Protein AF-0000000074525673 (afdb_homodimer)

Structure (mmCIF, N/CA/C/O backbone):
data_AF-0000000074525673-model_v1
#
loop_
_entity.id
_entity.type
_entity.pdbx_description
1 polymer 'Predicted protein'
#
loop_
_atom_site.group_PDB
_atom_site.id
_atom_site.type_symbol
_atom_site.label_atom_id
_atom_site.label_alt_id
_atom_site.label_comp_id
_atom_site.label_asym_id
_atom_site.label_entity_id
_atom_site.label_seq_id
_atom_site.pdbx_PDB_ins_code
_atom_site.Cartn_x
_atom_site.Cartn_y
_atom_site.Cartn_z
_atom_site.occupancy
_atom_site.B_iso_or_equiv
_atom_site.auth_seq_id
_atom_site.auth_comp_id
_atom_site.auth_asym_id
_atom_site.auth_atom_id
_atom_site.pdbx_PDB_model_num
ATOM 1 N N . MET A 1 1 ? -13.07 -7.004 0.749 1 97.06 1 MET A N 1
ATOM 2 C CA . MET A 1 1 ? -12.023 -6.117 1.25 1 97.06 1 MET A CA 1
ATOM 3 C C . MET A 1 1 ? -11.266 -5.465 0.099 1 97.06 1 MET A C 1
ATOM 5 O O . MET A 1 1 ? -11 -6.109 -0.917 1 97.06 1 MET A O 1
ATOM 9 N N . LYS A 1 2 ? -10.961 -4.137 0.28 1 98.69 2 LYS A N 1
ATOM 10 C CA . LYS A 1 2 ? -10.297 -3.395 -0.788 1 98.69 2 LYS A CA 1
ATOM 11 C C . LYS A 1 2 ? -9.117 -2.592 -0.246 1 98.69 2 LYS A C 1
ATOM 13 O O . LYS A 1 2 ? -9.188 -2.045 0.857 1 98.69 2 LYS A O 1
ATOM 18 N N . LEU A 1 3 ? -8.109 -2.572 -1.056 1 98.88 3 LEU A N 1
ATOM 19 C CA . LEU A 1 3 ? -6.965 -1.711 -0.786 1 98.88 3 LEU A CA 1
ATOM 20 C C . LEU A 1 3 ? -7.02 -0.452 -1.646 1 98.88 3 LEU A C 1
ATOM 22 O O . LEU A 1 3 ? -7.137 -0.537 -2.871 1 98.88 3 LEU A O 1
ATOM 26 N N . LEU A 1 4 ? -6.988 0.67 -1.033 1 98.88 4 LEU A N 1
ATOM 27 C CA . LEU A 1 4 ? -6.953 1.967 -1.701 1 98.88 4 LEU A CA 1
ATOM 28 C C . LEU A 1 4 ? -5.578 2.609 -1.571 1 98.88 4 LEU A C 1
ATOM 30 O O . LEU A 1 4 ? -5.055 2.75 -0.463 1 98.88 4 LEU A O 1
ATOM 34 N N . GLN A 1 5 ? -5 2.943 -2.691 1 98.75 5 GLN A N 1
ATOM 35 C CA . GLN A 1 5 ? -3.752 3.699 -2.736 1 98.75 5 GLN A CA 1
ATOM 36 C C . GLN A 1 5 ? -3.998 5.141 -3.178 1 98.75 5 GLN A C 1
ATOM 38 O O . GLN A 1 5 ? -4.727 5.383 -4.141 1 98.75 5 GLN A O 1
ATOM 43 N N . VAL A 1 6 ? -3.398 6.051 -2.471 1 98.62 6 VAL A N 1
ATOM 44 C CA . VAL A 1 6 ? -3.516 7.461 -2.836 1 98.62 6 VAL A CA 1
ATOM 45 C C . VAL A 1 6 ? -2.139 8.117 -2.807 1 98.62 6 VAL A C 1
ATOM 47 O O . VAL A 1 6 ? -1.413 8.016 -1.815 1 98.62 6 VAL A O 1
ATOM 50 N N . HIS A 1 7 ? -1.78 8.711 -3.932 1 98.19 7 HIS A N 1
ATOM 51 C CA . HIS A 1 7 ? -0.533 9.461 -4.055 1 98.19 7 HIS A CA 1
ATOM 52 C C . HIS A 1 7 ? -0.782 10.867 -4.594 1 98.19 7 HIS A C 1
ATOM 54 O O . HIS A 1 7 ? -1.614 11.055 -5.484 1 98.19 7 HIS A O 1
ATOM 60 N N . PHE A 1 8 ? 0.012 11.812 -4.18 1 98.25 8 PHE A N 1
ATOM 61 C CA . PHE A 1 8 ? -0.083 13.18 -4.68 1 98.25 8 PHE A CA 1
ATOM 62 C C . PHE A 1 8 ? 1.21 13.945 -4.422 1 98.25 8 PHE A C 1
ATOM 64 O O . PHE A 1 8 ? 2 13.562 -3.559 1 98.25 8 PHE A O 1
ATOM 71 N N . LYS A 1 9 ? 1.322 14.93 -5.215 1 97.06 9 LYS A N 1
ATOM 72 C CA . LYS A 1 9 ? 2.463 15.812 -4.973 1 97.06 9 LYS A CA 1
ATOM 73 C C . LYS A 1 9 ? 2.338 16.516 -3.625 1 97.06 9 LYS A C 1
ATOM 75 O O . LYS A 1 9 ? 1.246 16.938 -3.242 1 97.06 9 LYS A O 1
ATOM 80 N N . PHE A 1 10 ? 3.385 16.562 -2.932 1 95.75 10 PHE A N 1
ATOM 81 C CA . PHE A 1 10 ? 3.475 17.172 -1.609 1 95.75 10 PHE A CA 1
ATOM 82 C C . PHE A 1 10 ? 4.867 17.734 -1.368 1 95.75 10 PHE A C 1
ATOM 84 O O . PHE A 1 10 ? 5.867 17.031 -1.543 1 95.75 10 PHE A O 1
ATOM 91 N N . ASN A 1 11 ? 4.883 18.984 -0.957 1 93.44 11 ASN A N 1
ATOM 92 C CA . ASN A 1 11 ? 6.168 19.656 -0.836 1 93.44 11 ASN A CA 1
ATOM 93 C C . ASN A 1 11 ? 6.66 19.672 0.608 1 93.44 11 ASN A C 1
ATOM 95 O O . ASN A 1 11 ? 7.73 20.203 0.9 1 93.44 11 ASN A O 1
ATOM 99 N N . GLY A 1 12 ? 5.945 19.031 1.525 1 93.31 12 GLY A N 1
ATOM 100 C CA . GLY A 1 12 ? 6.32 19 2.93 1 93.31 12 GLY A CA 1
ATOM 101 C C . GLY A 1 12 ? 5.363 19.766 3.824 1 93.31 12 GLY A C 1
ATOM 102 O O . GLY A 1 12 ? 4.367 20.312 3.35 1 93.31 12 GLY A O 1
ATOM 103 N N . PRO A 1 13 ? 5.602 19.875 5.086 1 96.19 13 PRO A N 1
ATOM 104 C CA . PRO A 1 13 ? 6.762 19.25 5.719 1 96.19 13 PRO A CA 1
ATOM 105 C C . PRO A 1 13 ? 6.648 17.719 5.773 1 96.19 13 PRO A C 1
ATOM 107 O O . PRO A 1 13 ? 5.57 17.172 5.543 1 96.19 13 PRO A O 1
ATOM 110 N N . PHE A 1 14 ? 7.727 16.984 6.023 1 97.5 14 PHE A N 1
ATOM 111 C CA . PHE A 1 14 ? 7.793 15.531 6.152 1 97.5 14 PHE A CA 1
ATOM 112 C C . PHE A 1 14 ? 8.219 15.133 7.559 1 97.5 14 PHE A C 1
ATOM 114 O O . PHE A 1 14 ? 8.594 15.992 8.367 1 97.5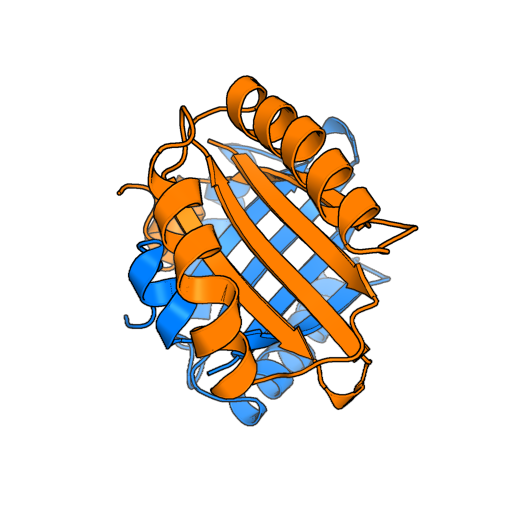 14 PHE A O 1
ATOM 121 N N . GLY A 1 15 ? 8.109 13.891 7.848 1 96.31 15 GLY A N 1
ATOM 122 C CA . GLY A 1 15 ? 8.594 13.383 9.125 1 96.31 15 GLY A CA 1
ATOM 123 C C . GLY A 1 15 ? 7.773 13.875 10.305 1 96.31 15 GLY A C 1
ATOM 124 O O . GLY A 1 15 ? 6.543 13.852 10.266 1 96.31 15 GLY A O 1
ATOM 125 N N . GLU A 1 16 ? 8.453 14.273 11.391 1 96.94 16 GLU A N 1
ATOM 126 C CA . GLU A 1 16 ? 7.812 14.648 12.656 1 96.94 16 GLU A CA 1
ATOM 127 C C . GLU A 1 16 ? 6.91 15.867 12.469 1 96.94 16 GLU A C 1
ATOM 129 O O . GLU A 1 16 ? 5.832 15.945 13.062 1 96.94 16 GLU A O 1
ATOM 134 N N . GLU A 1 17 ? 7.387 16.828 11.742 1 97.31 17 GLU A N 1
ATOM 135 C CA . GLU A 1 17 ? 6.57 18.016 11.508 1 97.31 17 GLU A CA 1
ATOM 136 C C . GLU A 1 17 ? 5.262 17.656 10.812 1 97.31 17 GLU A C 1
ATOM 138 O O . GLU A 1 17 ? 4.207 18.203 11.148 1 97.31 17 GLU A O 1
ATOM 143 N N . MET A 1 18 ? 5.352 16.781 9.852 1 96.69 18 MET A N 1
ATOM 144 C CA . MET A 1 18 ? 4.148 16.281 9.195 1 96.69 18 MET A CA 1
ATOM 145 C C . MET A 1 18 ? 3.217 15.617 10.195 1 96.69 18 MET A C 1
ATOM 147 O O . MET A 1 18 ? 2.01 15.867 10.195 1 96.69 18 MET A O 1
ATOM 151 N N . SER A 1 19 ? 3.787 14.734 11 1 97.94 19 SER A N 1
ATOM 152 C CA . SER A 1 19 ? 3.008 14 11.992 1 97.94 19 SER A CA 1
ATOM 153 C C . SER A 1 19 ? 2.242 14.945 12.914 1 97.94 19 SER A C 1
ATOM 155 O O . SER A 1 19 ? 1.068 14.719 13.203 1 97.94 19 SER A O 1
ATOM 157 N N . GLU A 1 20 ? 2.898 15.953 13.359 1 97.62 20 GLU A N 1
ATOM 158 C CA . GLU A 1 20 ? 2.268 16.906 14.273 1 97.62 20 GLU A CA 1
ATOM 159 C C . GLU A 1 20 ? 1.143 17.672 13.578 1 97.62 20 GLU A C 1
ATOM 161 O O . GLU A 1 20 ? 0.088 17.906 14.172 1 97.62 20 GLU A O 1
ATOM 166 N N . GLN A 1 21 ? 1.355 18 12.367 1 95.94 21 GLN A N 1
ATOM 167 C CA . GLN A 1 21 ? 0.415 18.828 11.617 1 95.94 21 GLN A CA 1
ATOM 168 C C . GLN A 1 21 ? -0.832 18.031 11.242 1 95.94 21 GLN A C 1
ATOM 170 O O . GLN A 1 21 ? -1.926 18.594 11.148 1 95.94 21 GLN A O 1
ATOM 175 N N . LEU A 1 22 ? -0.65 16.703 11.016 1 96.81 22 LEU A N 1
ATOM 176 C CA . LEU A 1 22 ? -1.746 15.953 10.422 1 96.81 22 LEU A CA 1
ATOM 177 C C . LEU A 1 22 ? -2.342 14.977 11.43 1 96.81 22 LEU A C 1
ATOM 179 O O . LEU A 1 22 ? -3.117 14.086 11.062 1 96.81 22 LEU A O 1
ATOM 183 N N . LYS A 1 23 ? -1.996 15.117 12.68 1 97.94 23 LYS A N 1
ATOM 184 C CA . LYS A 1 23 ? -2.486 14.234 13.727 1 97.94 23 LYS A CA 1
ATOM 185 C C . LYS A 1 23 ? -4.012 14.25 13.797 1 97.94 23 LYS A C 1
ATOM 187 O O . LYS A 1 23 ? -4.645 13.195 13.898 1 97.94 23 LYS A O 1
ATOM 192 N N . GLY A 1 24 ? -4.586 15.43 13.781 1 97.56 24 GLY A N 1
ATOM 193 C CA . GLY A 1 24 ? -6.035 15.539 13.82 1 97.56 24 GLY A CA 1
ATOM 194 C C . GLY A 1 24 ? -6.715 14.852 12.648 1 97.56 24 GLY A C 1
ATOM 195 O O . GLY A 1 24 ? -7.742 14.188 12.828 1 97.56 24 GLY A O 1
ATOM 196 N N . LEU A 1 25 ? -6.172 15.023 11.453 1 96.94 25 LEU A N 1
ATOM 197 C CA . LEU A 1 25 ? -6.688 14.336 10.273 1 96.94 25 LEU A CA 1
ATOM 198 C C . LEU A 1 25 ? -6.621 12.828 10.453 1 96.94 25 LEU A C 1
ATOM 200 O O . LEU A 1 25 ? -7.586 12.117 10.156 1 96.94 25 LEU A O 1
ATOM 204 N N . ALA A 1 26 ? -5.477 12.305 10.922 1 98.19 26 ALA A N 1
ATOM 205 C CA . ALA A 1 26 ? -5.309 10.875 11.172 1 98.19 26 ALA A CA 1
ATOM 206 C C . ALA A 1 26 ? -6.387 10.352 12.109 1 98.19 26 ALA A C 1
ATOM 208 O O . ALA A 1 26 ? -6.988 9.305 11.852 1 98.19 26 ALA A O 1
ATOM 209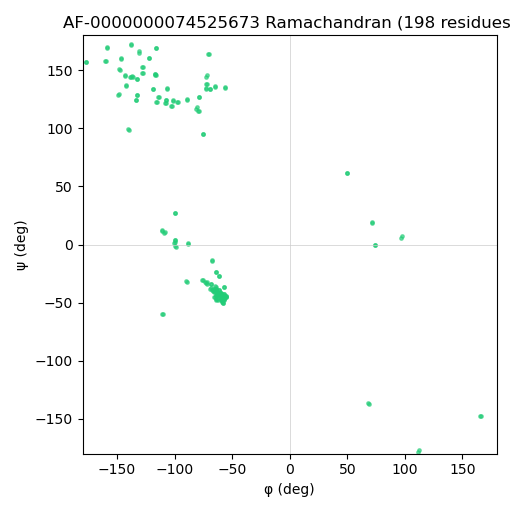 N N . GLU A 1 27 ? -6.668 11.031 13.148 1 98.44 27 GLU A N 1
ATOM 210 C CA . GLU A 1 27 ? -7.684 10.617 14.117 1 98.44 27 GLU A CA 1
ATOM 211 C C . GLU A 1 27 ? -9.07 10.586 13.477 1 98.44 27 GLU A C 1
ATOM 213 O O . GLU A 1 27 ? -9.867 9.688 13.758 1 98.44 27 GLU A O 1
ATOM 218 N N . SER A 1 28 ? -9.312 11.57 12.609 1 97.44 28 SER A N 1
ATOM 219 C CA . SER A 1 28 ? -10.625 11.641 11.977 1 97.44 28 SER A CA 1
ATOM 220 C C . SER A 1 28 ? -10.836 10.484 11.008 1 97.44 28 SER A C 1
ATOM 222 O O . SER A 1 28 ? -11.961 10.008 10.828 1 97.44 28 SER A O 1
ATOM 224 N N . ILE A 1 29 ? -9.812 10.008 10.328 1 98.19 29 ILE A N 1
ATOM 225 C CA . ILE A 1 29 ? -9.891 8.93 9.344 1 98.19 29 ILE A CA 1
ATOM 226 C C . ILE A 1 29 ? -10.383 7.648 10.023 1 98.19 29 ILE A C 1
ATOM 228 O O . ILE A 1 29 ? -11.094 6.848 9.406 1 98.19 29 ILE A O 1
ATOM 232 N N . ASN A 1 30 ? -10.148 7.465 11.312 1 98.12 30 ASN A N 1
ATOM 233 C CA . ASN A 1 30 ? -10.539 6.266 12.047 1 98.12 30 ASN A CA 1
ATOM 234 C C . ASN A 1 30 ? -12.055 6.148 12.156 1 98.12 30 ASN A C 1
ATOM 236 O O . ASN A 1 30 ? -12.578 5.086 12.508 1 98.12 30 ASN A O 1
ATOM 240 N N . ARG A 1 31 ? -12.766 7.234 11.852 1 97.88 31 ARG A N 1
ATOM 241 C CA . ARG A 1 31 ? -14.211 7.258 12.016 1 97.88 31 ARG A CA 1
ATOM 242 C C . ARG A 1 31 ? -14.914 7.012 10.68 1 97.88 31 ARG A C 1
ATOM 244 O O . ARG A 1 31 ? -16.141 6.914 10.633 1 97.88 31 ARG A O 1
ATOM 251 N N . GLU A 1 32 ? -14.141 6.855 9.664 1 98.31 32 GLU A N 1
ATOM 252 C CA . GLU A 1 32 ? -14.727 6.668 8.344 1 98.31 32 GLU A CA 1
ATOM 253 C C . GLU A 1 32 ? -15.359 5.281 8.211 1 98.31 32 GLU A C 1
ATOM 255 O O . GLU A 1 32 ? -14.789 4.293 8.68 1 98.31 32 GLU A O 1
ATOM 260 N N . PRO A 1 33 ? -16.516 5.18 7.609 1 98.31 33 PRO A N 1
ATOM 261 C CA . PRO A 1 33 ? -17.203 3.891 7.445 1 98.31 33 PRO A CA 1
ATOM 262 C C . PRO A 1 33 ? -16.328 2.861 6.723 1 98.31 33 PRO A C 1
ATOM 264 O O . PRO A 1 33 ? -15.727 3.174 5.695 1 98.31 33 PRO A O 1
ATOM 267 N N . GLY A 1 34 ? -16.312 1.619 7.266 1 98.19 34 GLY A N 1
ATOM 268 C CA . GLY A 1 34 ? -15.641 0.51 6.598 1 98.19 34 GLY A CA 1
ATOM 269 C C . GLY A 1 34 ? -14.133 0.587 6.68 1 98.19 34 GLY A C 1
ATOM 270 O O . GLY A 1 34 ? -13.43 -0.278 6.148 1 98.19 34 GLY A O 1
ATOM 271 N N . PHE A 1 35 ? -13.594 1.62 7.316 1 98.62 35 PHE A N 1
ATOM 272 C CA . PHE A 1 35 ? -12.156 1.819 7.445 1 98.62 35 PHE A CA 1
ATOM 273 C C . PHE A 1 35 ? -11.539 0.769 8.367 1 98.62 35 PHE A C 1
ATOM 275 O O . PHE A 1 35 ? -12.07 0.501 9.445 1 98.62 35 PHE A O 1
ATOM 282 N N . LEU A 1 36 ? -10.398 0.159 7.938 1 98.5 36 LEU A N 1
ATOM 283 C CA . LEU A 1 36 ? -9.688 -0.812 8.766 1 98.5 36 LEU A CA 1
ATOM 284 C C . LEU A 1 36 ? -8.359 -0.248 9.242 1 98.5 36 LEU A C 1
ATOM 286 O O . LEU A 1 36 ? -8.141 -0.084 10.445 1 98.5 36 LEU A O 1
ATOM 290 N N . TRP A 1 37 ? -7.469 0.12 8.297 1 98.75 37 TRP A N 1
ATOM 291 C CA . TRP A 1 37 ? -6.223 0.755 8.703 1 98.75 37 TRP A CA 1
ATOM 292 C C . TRP A 1 37 ? -5.613 1.549 7.555 1 98.75 37 TRP A C 1
ATOM 294 O O . TRP A 1 37 ? -6.113 1.509 6.43 1 98.75 37 TRP A O 1
ATOM 304 N N . LYS A 1 38 ? -4.602 2.35 7.844 1 98.81 38 LYS A N 1
ATOM 305 C CA . LYS A 1 38 ? -3.869 3.148 6.867 1 98.81 38 LYS A CA 1
ATOM 306 C C . LYS A 1 38 ? -2.379 3.186 7.199 1 98.81 38 LYS A C 1
ATOM 308 O O . LYS A 1 38 ? -1.999 3.326 8.359 1 98.81 38 LYS A O 1
ATOM 313 N N . VAL A 1 39 ? -1.556 3.047 6.238 1 98.81 39 VAL A N 1
ATOM 314 C CA . VAL A 1 39 ? -0.135 3.371 6.316 1 98.81 39 VAL A CA 1
ATOM 315 C C . VAL A 1 39 ? 0.132 4.699 5.617 1 98.81 39 VAL A C 1
ATOM 317 O O . VAL A 1 39 ? -0.137 4.844 4.422 1 98.81 39 VAL A O 1
ATOM 320 N N . TRP A 1 40 ? 0.626 5.66 6.375 1 98.81 40 TRP A N 1
ATOM 321 C CA . TRP A 1 40 ? 1.006 6.957 5.82 1 98.81 40 TRP A CA 1
ATOM 322 C C . TRP A 1 40 ? 2.363 6.875 5.133 1 98.81 40 TRP A C 1
ATOM 324 O O . TRP A 1 40 ? 3.342 6.414 5.723 1 98.81 40 TRP A O 1
ATOM 334 N N . THR A 1 41 ? 2.406 7.309 3.896 1 98.75 41 THR A N 1
ATOM 335 C CA . THR A 1 41 ? 3.633 7.211 3.113 1 98.75 41 THR A CA 1
ATOM 336 C C . THR A 1 41 ? 4.145 8.602 2.734 1 98.75 41 THR A C 1
ATOM 338 O O . THR A 1 41 ? 3.354 9.508 2.479 1 98.75 41 THR A O 1
ATOM 341 N N . GLU A 1 42 ? 5.426 8.75 2.66 1 98.38 42 GLU A N 1
ATOM 342 C CA . GLU A 1 42 ? 6.047 10 2.227 1 98.38 42 GLU A CA 1
ATOM 343 C C . GLU A 1 42 ? 7.355 9.742 1.49 1 98.38 42 GLU A C 1
ATOM 345 O O . GLU A 1 42 ? 7.992 8.711 1.692 1 98.38 42 GLU A O 1
ATOM 350 N N . SER A 1 43 ? 7.691 10.625 0.566 1 97.81 43 SER A N 1
ATOM 351 C CA . SER A 1 43 ? 8.961 10.656 -0.153 1 97.81 43 SER A CA 1
ATOM 352 C C . SER A 1 43 ? 9.469 12.086 -0.324 1 97.81 43 SER A C 1
ATOM 354 O O . SER A 1 43 ? 8.992 12.812 -1.195 1 97.81 43 SER A O 1
ATOM 356 N N . LYS A 1 44 ? 10.391 12.469 0.55 1 96.19 44 LYS A N 1
ATOM 357 C CA . LYS A 1 44 ? 10.992 13.797 0.413 1 96.19 44 LYS A CA 1
ATOM 358 C C . LYS A 1 44 ? 11.703 13.938 -0.929 1 96.19 44 LYS A C 1
ATOM 360 O O . LYS A 1 44 ? 11.594 14.969 -1.591 1 96.19 44 LYS A O 1
ATOM 365 N N . GLU A 1 45 ? 12.414 12.922 -1.319 1 95.69 45 GLU A N 1
ATOM 366 C CA . GLU A 1 45 ? 13.195 12.906 -2.555 1 95.69 45 GLU A CA 1
ATOM 367 C C . GLU A 1 45 ? 12.312 13.188 -3.768 1 95.69 45 GLU A C 1
ATOM 369 O O . GLU A 1 45 ? 12.695 13.938 -4.664 1 95.69 45 GLU A O 1
ATOM 374 N N . ASN A 1 46 ? 11.156 12.594 -3.779 1 96.31 46 ASN A N 1
ATOM 375 C CA . ASN A 1 46 ? 10.273 12.719 -4.938 1 96.31 46 ASN A CA 1
ATOM 376 C C . ASN A 1 46 ? 9.18 13.75 -4.703 1 96.31 46 ASN A C 1
ATOM 378 O O . ASN A 1 46 ? 8.297 13.93 -5.543 1 96.31 46 ASN A O 1
ATOM 382 N N . GLN A 1 47 ? 9.188 14.391 -3.559 1 96.06 47 GLN A N 1
ATOM 383 C CA . GLN A 1 47 ? 8.164 15.359 -3.188 1 96.06 47 GLN A CA 1
ATOM 384 C C . GLN A 1 47 ? 6.766 14.789 -3.402 1 96.06 47 GLN A C 1
ATOM 386 O O . GLN A 1 47 ? 5.949 15.375 -4.117 1 96.06 47 GLN A O 1
ATOM 391 N N . GLU A 1 48 ? 6.539 13.719 -2.658 1 97.75 48 GLU A N 1
ATOM 392 C CA . GLU A 1 48 ? 5.289 12.969 -2.775 1 97.75 48 GLU A CA 1
ATOM 393 C C . GLU A 1 48 ? 4.828 12.453 -1.417 1 97.75 48 GLU A C 1
ATOM 395 O O . GLU A 1 48 ? 5.648 12.156 -0.546 1 97.75 48 GLU A O 1
ATOM 400 N N . ALA A 1 49 ? 3.586 12.43 -1.229 1 97.75 49 ALA A N 1
ATOM 401 C CA . ALA A 1 49 ? 2.967 11.82 -0.053 1 97.75 49 ALA A CA 1
ATOM 402 C C . ALA A 1 49 ? 1.729 11.016 -0.437 1 97.75 49 ALA A C 1
ATOM 404 O O . ALA A 1 49 ? 1.296 11.047 -1.592 1 97.75 49 ALA A O 1
ATOM 405 N N . GLY A 1 50 ? 1.238 10.336 0.505 1 98 50 GLY A N 1
ATOM 406 C CA . GLY A 1 50 ? 0.036 9.547 0.296 1 98 50 GLY A CA 1
ATOM 407 C C . GLY A 1 50 ? -0.218 8.547 1.405 1 98 50 GLY A C 1
ATOM 408 O O . GLY A 1 50 ? 0.025 8.836 2.578 1 98 50 GLY A O 1
ATOM 409 N N . GLY A 1 51 ? -0.824 7.422 0.949 1 98.62 51 GLY A N 1
ATOM 410 C CA . GLY A 1 51 ? -1.132 6.375 1.91 1 98.62 51 GLY A CA 1
ATOM 411 C C . GLY A 1 51 ? -1.741 5.141 1.272 1 98.62 51 GLY A C 1
ATOM 412 O O . GLY A 1 51 ? -2.195 5.188 0.127 1 98.62 51 GLY A O 1
ATOM 413 N N . ILE A 1 52 ? -1.594 4.086 1.977 1 98.88 52 ILE A N 1
ATOM 414 C CA . ILE A 1 52 ? -2.229 2.801 1.692 1 98.88 52 ILE A CA 1
ATOM 415 C C . ILE A 1 52 ? -3.326 2.531 2.717 1 98.88 52 ILE A C 1
ATOM 417 O O . ILE A 1 52 ? -3.072 2.527 3.924 1 98.88 52 ILE A O 1
ATOM 421 N N . TYR A 1 53 ? -4.504 2.354 2.195 1 98.88 53 TYR A N 1
ATOM 422 C CA . TYR A 1 53 ? -5.66 2.141 3.062 1 98.88 53 TYR A CA 1
ATOM 423 C C . TYR A 1 53 ? -6.262 0.759 2.84 1 98.88 53 TYR A C 1
ATOM 425 O O . TYR A 1 53 ? -6.324 0.278 1.707 1 98.88 53 TYR A O 1
ATOM 433 N N . LEU A 1 54 ? -6.75 0.228 3.895 1 98.81 54 LEU A N 1
ATOM 434 C CA . LEU A 1 54 ? -7.57 -0.975 3.809 1 98.81 54 LEU A CA 1
ATOM 435 C C . LEU A 1 54 ? -9 -0.686 4.242 1 98.81 54 LEU A C 1
ATOM 437 O O . LEU A 1 54 ? -9.227 -0.055 5.277 1 98.81 54 LEU A O 1
ATOM 441 N N . PHE A 1 55 ? -9.914 -1.028 3.422 1 98.75 55 PHE A N 1
ATOM 442 C CA . PHE A 1 55 ? -11.344 -0.867 3.689 1 98.75 55 PHE A CA 1
ATOM 443 C C . PHE A 1 55 ? -12.062 -2.205 3.6 1 98.75 55 PHE A C 1
ATOM 445 O O . PHE A 1 55 ? -11.625 -3.105 2.879 1 98.75 55 PHE A O 1
ATOM 452 N N . GLU A 1 56 ? -13.18 -2.297 4.148 1 98.19 56 GLU A N 1
ATOM 453 C CA . GLU A 1 56 ? -13.984 -3.512 4.184 1 98.19 56 GLU A CA 1
ATOM 454 C C . GLU A 1 56 ? -14.656 -3.771 2.838 1 98.19 56 GLU A C 1
ATOM 456 O O . GLU A 1 56 ? -14.961 -4.918 2.5 1 98.19 56 GLU A O 1
ATOM 461 N N . SER A 1 57 ? -14.953 -2.707 2.129 1 98 57 SER A N 1
ATOM 462 C CA . SER A 1 57 ? -15.688 -2.869 0.878 1 98 57 SER A CA 1
ATOM 463 C C . SER A 1 57 ? -15.273 -1.821 -0.148 1 98 57 SER A C 1
ATOM 465 O O . SER A 1 57 ? -14.672 -0.805 0.203 1 98 57 SER A O 1
ATOM 467 N N . GLU A 1 58 ? -15.578 -2.168 -1.43 1 98 58 GLU A N 1
ATOM 468 C CA . GLU A 1 58 ? -15.32 -1.21 -2.5 1 98 58 GLU A CA 1
ATOM 469 C C . GLU A 1 58 ? -16.125 0.069 -2.307 1 98 58 GLU A C 1
ATOM 471 O O . GLU A 1 58 ? -15.633 1.169 -2.557 1 98 58 GLU A O 1
ATOM 476 N N . GLU A 1 59 ? -17.344 -0.076 -1.874 1 98.5 59 GLU A N 1
ATOM 477 C CA . GLU A 1 59 ? -18.234 1.064 -1.685 1 98.5 59 GLU A CA 1
ATOM 478 C C . GLU A 1 59 ? -17.656 2.059 -0.683 1 98.5 59 GLU A C 1
ATOM 480 O O . GLU A 1 59 ? -17.578 3.258 -0.958 1 98.5 59 GLU A O 1
ATOM 485 N N . THR A 1 60 ? -17.188 1.566 0.452 1 98.62 60 THR A N 1
ATOM 486 C CA . THR A 1 60 ? -16.656 2.467 1.476 1 98.62 60 THR A CA 1
ATOM 487 C C . THR A 1 60 ? -15.32 3.053 1.05 1 98.62 60 THR A C 1
ATOM 489 O O . THR A 1 60 ? -15.023 4.211 1.346 1 98.62 60 THR A O 1
ATOM 492 N N . ALA A 1 61 ? -14.508 2.279 0.305 1 98.69 61 ALA A N 1
ATOM 493 C CA . ALA A 1 61 ? -13.234 2.781 -0.197 1 98.69 61 ALA A CA 1
ATOM 494 C C . ALA A 1 61 ? -13.445 3.93 -1.178 1 98.69 61 ALA A C 1
ATOM 496 O O . ALA A 1 61 ? -12.773 4.965 -1.083 1 98.69 61 ALA A O 1
ATOM 497 N N . ARG A 1 62 ? -14.344 3.742 -2.088 1 98.44 62 ARG A N 1
ATOM 498 C CA . ARG A 1 62 ? -14.594 4.746 -3.115 1 98.44 62 ARG A CA 1
ATOM 499 C C . ARG A 1 62 ? -15.242 5.996 -2.516 1 98.44 62 ARG A C 1
ATOM 501 O O . ARG A 1 62 ? -14.961 7.113 -2.951 1 98.44 62 ARG A O 1
ATOM 508 N N . ALA A 1 63 ? -16.141 5.809 -1.561 1 98.5 63 ALA A N 1
ATOM 509 C CA . ALA A 1 63 ? -16.719 6.953 -0.864 1 98.5 63 ALA A CA 1
ATOM 510 C C . ALA A 1 63 ? -15.648 7.781 -0.166 1 98.5 63 ALA A C 1
ATOM 512 O O . ALA A 1 63 ? -15.664 9.008 -0.232 1 98.5 63 ALA A O 1
ATOM 513 N N . TYR A 1 64 ? -14.75 7.09 0.478 1 98.75 64 TYR A N 1
ATOM 514 C CA . TYR A 1 64 ? -13.656 7.789 1.139 1 98.75 64 TYR A CA 1
ATOM 515 C C . TYR A 1 64 ? -12.789 8.531 0.125 1 98.75 64 TYR A C 1
ATOM 517 O O . TYR A 1 64 ? -12.383 9.672 0.359 1 98.75 64 TYR A O 1
ATOM 525 N N . LEU A 1 65 ? -12.469 7.859 -0.976 1 98.44 65 LEU A N 1
ATOM 526 C CA . LEU A 1 65 ? -11.625 8.469 -2 1 98.44 65 LEU A CA 1
ATOM 527 C C . LEU A 1 65 ? -12.234 9.773 -2.498 1 98.44 65 LEU A C 1
ATOM 529 O O . LEU A 1 65 ? -11.531 10.773 -2.668 1 98.44 65 LEU A O 1
ATOM 533 N N . GLU A 1 66 ? -13.484 9.758 -2.789 1 97.75 66 GLU A N 1
ATOM 534 C CA . GLU A 1 66 ? -14.164 10.961 -3.254 1 97.75 66 GLU A CA 1
ATOM 535 C C . GLU A 1 66 ? -14.047 12.094 -2.236 1 97.75 66 GLU A C 1
ATOM 537 O O . GLU A 1 66 ? -13.672 13.211 -2.584 1 97.75 66 GLU A O 1
ATOM 542 N N . MET A 1 67 ? -14.352 11.828 -1.009 1 97.31 67 MET A N 1
ATOM 543 C CA . MET A 1 67 ? -14.297 12.812 0.063 1 97.31 67 MET A CA 1
ATOM 544 C C . MET A 1 67 ? -12.867 13.312 0.266 1 97.31 67 MET A C 1
ATOM 546 O O . MET A 1 67 ? -12.633 14.523 0.353 1 97.31 67 MET A O 1
ATOM 550 N N . HIS A 1 68 ? -11.984 12.414 0.326 1 97.31 68 HIS A N 1
ATOM 551 C CA . HIS A 1 68 ? -10.586 12.75 0.59 1 97.31 68 HIS A CA 1
ATOM 552 C C . HIS A 1 68 ? -9.992 13.57 -0.55 1 97.31 68 HIS A C 1
ATOM 554 O O . HIS A 1 68 ? -9.203 14.484 -0.314 1 97.31 68 HIS A O 1
ATOM 560 N N . THR A 1 69 ? -10.312 13.211 -1.8 1 97.12 69 THR A N 1
ATOM 561 C CA . THR A 1 69 ? -9.844 13.977 -2.951 1 97.12 69 THR A CA 1
ATOM 562 C C . THR A 1 69 ? -10.289 15.43 -2.855 1 97.12 69 THR A C 1
ATOM 564 O O . THR A 1 69 ? -9.508 16.344 -3.131 1 97.12 69 THR A O 1
ATOM 567 N N . ALA A 1 70 ? -11.531 15.648 -2.49 1 95.75 70 ALA A N 1
ATOM 568 C CA . ALA A 1 70 ? -12.039 17 -2.301 1 95.75 70 ALA A CA 1
ATOM 569 C C . ALA A 1 70 ? -11.266 17.734 -1.21 1 95.75 70 ALA A C 1
ATOM 571 O O . ALA A 1 70 ? -10.953 18.922 -1.349 1 95.75 70 ALA A O 1
ATOM 572 N N . ARG A 1 71 ? -10.969 17.031 -0.155 1 95.06 71 ARG A N 1
ATOM 573 C CA . ARG A 1 71 ? -10.203 17.594 0.949 1 95.06 71 ARG A CA 1
ATOM 574 C C . ARG A 1 71 ? -8.797 17.984 0.499 1 95.06 71 ARG A C 1
ATOM 576 O O . ARG A 1 71 ? -8.312 19.078 0.835 1 95.06 71 ARG A O 1
ATOM 583 N N . LEU A 1 72 ? -8.133 17.125 -0.282 1 95.88 72 LEU A N 1
ATOM 584 C CA . LEU A 1 72 ? -6.781 17.375 -0.779 1 95.88 72 LEU A CA 1
ATOM 585 C C . LEU A 1 72 ? -6.766 18.578 -1.72 1 95.88 72 LEU A C 1
ATOM 587 O O . LEU A 1 72 ? -5.812 19.359 -1.715 1 95.88 72 LEU A O 1
ATOM 591 N N . LYS A 1 73 ? -7.77 18.75 -2.477 1 94.31 73 LYS A N 1
ATOM 592 C CA . LYS A 1 73 ? -7.887 19.906 -3.355 1 94.31 73 LYS A CA 1
ATOM 593 C C . LYS A 1 73 ? -7.926 21.203 -2.549 1 94.31 73 LYS A C 1
ATOM 595 O O . LYS A 1 73 ? -7.32 22.203 -2.945 1 94.31 73 LYS A O 1
ATOM 600 N N . ASN A 1 74 ? -8.633 21.172 -1.484 1 92.25 74 ASN A N 1
ATOM 601 C CA . ASN A 1 74 ? -8.711 22.328 -0.611 1 92.25 74 ASN A CA 1
ATOM 602 C C . ASN A 1 74 ? -7.352 22.656 0.002 1 92.25 74 ASN A C 1
ATOM 604 O O . ASN A 1 74 ? -7.094 23.812 0.37 1 92.25 74 ASN A O 1
ATOM 608 N N . PHE A 1 75 ? -6.523 21.625 0.057 1 89.5 75 PHE A N 1
ATOM 609 C CA . PHE A 1 75 ? -5.172 21.812 0.565 1 89.5 75 PHE A CA 1
ATOM 610 C C . PHE A 1 75 ? -4.223 22.219 -0.557 1 89.5 75 PHE A C 1
ATOM 612 O O . PHE A 1 75 ? -3.018 22.359 -0.34 1 89.5 75 PHE A O 1
ATOM 619 N N . GLY A 1 76 ? -4.746 22.359 -1.798 1 91.75 76 GLY A N 1
ATOM 620 C CA . GLY A 1 76 ? -3.93 22.844 -2.902 1 91.75 76 GLY A CA 1
ATOM 621 C C . GLY A 1 76 ? -3.369 21.719 -3.76 1 91.75 76 GLY A C 1
ATOM 622 O O . GLY A 1 76 ? -2.479 21.953 -4.582 1 91.75 76 GLY A O 1
ATOM 623 N N . VAL A 1 77 ? -3.805 20.516 -3.479 1 93.38 77 VAL A N 1
ATOM 624 C CA . VAL A 1 77 ? -3.408 19.375 -4.301 1 93.38 77 VAL A CA 1
ATOM 625 C C . VAL A 1 77 ? -4.273 19.312 -5.559 1 93.38 77 VAL A C 1
ATOM 627 O O . VAL A 1 77 ? -5.477 19.078 -5.48 1 93.38 77 VAL A O 1
ATOM 630 N N . ASP A 1 78 ? -3.691 19.453 -6.672 1 90.12 78 ASP A N 1
ATOM 631 C CA . ASP A 1 78 ? -4.449 19.578 -7.914 1 90.12 78 ASP A CA 1
ATOM 632 C C . ASP A 1 78 ? -4.719 18.219 -8.539 1 90.12 78 ASP A C 1
ATOM 634 O O . ASP A 1 78 ? -5.688 18.047 -9.281 1 90.12 78 ASP A O 1
ATOM 638 N N . HIS A 1 79 ? -3.756 17.297 -8.32 1 95.69 79 HIS A N 1
ATOM 639 C CA . HIS A 1 79 ? -3.898 15.984 -8.938 1 95.69 79 HIS A CA 1
ATOM 640 C C . HIS A 1 79 ? -3.637 14.875 -7.922 1 95.69 79 HIS A C 1
ATOM 642 O O . HIS A 1 79 ? -2.627 14.898 -7.215 1 95.69 79 HIS A O 1
ATOM 648 N N . VAL A 1 80 ? -4.57 13.945 -7.848 1 97.19 80 VAL A N 1
ATOM 649 C CA . VAL A 1 80 ? -4.465 12.781 -6.973 1 97.19 80 VAL A CA 1
ATOM 650 C C . VAL A 1 80 ? -4.41 11.508 -7.809 1 97.19 80 VAL A C 1
ATOM 652 O O . VAL A 1 80 ? -5.25 11.297 -8.688 1 97.19 80 VAL A O 1
ATOM 655 N N . GLU A 1 81 ? -3.404 10.766 -7.652 1 97.62 81 GLU A N 1
ATOM 656 C CA . GLU A 1 81 ? -3.352 9.422 -8.227 1 97.62 81 GLU A CA 1
ATOM 657 C C . GLU A 1 81 ? -3.928 8.391 -7.258 1 97.62 81 GLU A C 1
ATOM 659 O O . GLU A 1 81 ? -3.482 8.289 -6.113 1 97.62 81 GLU A O 1
ATOM 664 N N . ALA A 1 82 ? -4.922 7.645 -7.781 1 98 82 ALA A N 1
ATOM 665 C CA . ALA A 1 82 ? -5.555 6.668 -6.895 1 98 82 ALA A CA 1
ATOM 666 C C . ALA A 1 82 ? -5.809 5.352 -7.625 1 98 82 ALA A C 1
ATOM 668 O O . ALA A 1 82 ? -6.105 5.344 -8.82 1 98 82 ALA A O 1
ATOM 669 N N . LYS A 1 83 ? -5.664 4.254 -6.934 1 97.62 83 LYS A N 1
ATOM 670 C CA . LYS A 1 83 ? -6.031 2.922 -7.402 1 97.62 83 LYS A CA 1
ATOM 671 C C . LYS A 1 83 ? -6.746 2.131 -6.312 1 97.62 83 LYS A C 1
ATOM 673 O O . LYS A 1 83 ? -6.406 2.246 -5.133 1 97.62 83 LYS A O 1
ATOM 678 N N . VAL A 1 84 ? -7.68 1.345 -6.707 1 98.44 84 VAL A N 1
ATOM 679 C CA . VAL A 1 84 ? -8.375 0.428 -5.809 1 98.44 84 VAL A CA 1
ATOM 680 C C . VAL A 1 84 ? -8.148 -1.012 -6.262 1 98.44 84 VAL A C 1
ATOM 682 O O . VAL A 1 84 ? -8.297 -1.328 -7.445 1 98.44 84 VAL A O 1
ATOM 685 N N . PHE A 1 85 ? -7.82 -1.88 -5.336 1 98.69 85 PHE A N 1
ATOM 686 C CA . PHE A 1 85 ? -7.539 -3.277 -5.645 1 98.69 85 PHE A CA 1
ATOM 687 C C . PHE A 1 85 ? -8.383 -4.203 -4.777 1 98.69 85 PHE A C 1
ATOM 689 O O . PHE A 1 85 ? -8.766 -3.846 -3.662 1 98.69 85 PHE A O 1
ATOM 696 N N . ASP A 1 86 ? -8.641 -5.402 -5.336 1 98.56 86 ASP A N 1
ATOM 697 C CA . ASP A 1 86 ? -9.023 -6.52 -4.477 1 98.56 86 ASP A CA 1
ATOM 698 C C . ASP A 1 86 ? -7.828 -7.016 -3.66 1 98.56 86 ASP A C 1
ATOM 700 O O . ASP A 1 86 ? -6.699 -7.027 -4.148 1 98.56 86 ASP A O 1
ATOM 704 N N . VAL A 1 87 ? -8.117 -7.434 -2.488 1 98.69 87 VAL A N 1
ATOM 705 C CA . VAL A 1 87 ? -7.102 -8.07 -1.659 1 98.69 87 VAL A CA 1
ATOM 706 C C . VAL A 1 87 ? -7.23 -9.586 -1.752 1 98.69 87 VAL A C 1
ATOM 708 O O . VAL A 1 87 ? -8.32 -10.133 -1.586 1 98.69 87 VAL A O 1
ATOM 711 N N . ASN A 1 88 ? -6.172 -10.266 -2.158 1 98.62 88 ASN A N 1
ATOM 712 C CA . ASN A 1 88 ? -6.141 -11.719 -2.008 1 98.62 88 ASN A CA 1
ATOM 713 C C . ASN A 1 88 ? -5.891 -12.125 -0.56 1 98.62 88 ASN A C 1
ATOM 715 O O . ASN A 1 88 ? -4.742 -12.172 -0.113 1 98.62 88 ASN A O 1
ATOM 719 N N . GLU A 1 89 ? -6.961 -12.375 0.153 1 98.19 89 GLU A N 1
ATOM 720 C CA . GLU A 1 89 ? -6.906 -12.523 1.604 1 98.19 89 GLU A CA 1
ATOM 721 C C . GLU A 1 89 ? -6.094 -13.75 2.004 1 98.19 89 GLU A C 1
ATOM 723 O O . GLU A 1 89 ? -5.227 -13.672 2.877 1 98.19 89 GLU A O 1
ATOM 728 N N . PRO A 1 90 ? -6.285 -14.891 1.364 1 98.31 90 PRO A N 1
ATOM 729 C CA . PRO A 1 90 ? -5.516 -16.062 1.781 1 98.31 90 PRO A CA 1
ATOM 730 C C . PRO A 1 90 ? -4.008 -15.859 1.657 1 98.31 90 PRO A C 1
ATOM 732 O O . PRO A 1 90 ? -3.256 -16.188 2.576 1 98.31 90 PRO A O 1
ATOM 735 N N . LEU A 1 91 ? -3.541 -15.336 0.596 1 98.69 91 LEU A N 1
ATOM 736 C CA . LEU A 1 91 ? -2.111 -15.102 0.412 1 98.69 91 LEU A CA 1
ATOM 737 C C . LEU A 1 91 ? -1.604 -14.039 1.381 1 98.69 91 LEU A C 1
ATOM 739 O O . LEU A 1 91 ? -0.497 -14.156 1.912 1 98.69 91 LEU A O 1
ATOM 743 N N . SER A 1 92 ? -2.379 -12.992 1.593 1 98.75 92 SER A N 1
ATOM 744 C CA . SER A 1 92 ? -1.983 -11.906 2.48 1 98.75 92 SER A CA 1
ATOM 745 C C . SER A 1 92 ? -1.843 -12.391 3.92 1 98.75 92 SER A C 1
ATOM 747 O O . SER A 1 92 ? -0.97 -11.922 4.656 1 98.75 92 SER A O 1
ATOM 749 N N . VAL A 1 93 ? -2.736 -13.266 4.32 1 97.81 93 VAL A N 1
ATOM 750 C CA . VAL A 1 93 ? -2.666 -13.844 5.66 1 97.81 93 VAL A CA 1
ATOM 751 C C . VAL A 1 93 ? -1.372 -14.641 5.812 1 97.81 93 VAL A C 1
ATOM 753 O O . VAL A 1 93 ? -0.708 -14.562 6.848 1 97.81 93 VAL A O 1
ATOM 756 N N . ILE A 1 94 ? -0.994 -15.375 4.793 1 98.31 94 ILE A N 1
ATOM 757 C CA . ILE A 1 94 ? 0.268 -16.109 4.816 1 98.31 94 ILE A CA 1
ATOM 758 C C . ILE A 1 94 ? 1.423 -15.141 5.062 1 98.31 94 ILE A C 1
ATOM 760 O O . ILE A 1 94 ? 2.375 -15.469 5.773 1 98.31 94 ILE A O 1
ATOM 764 N N . ASN A 1 95 ? 1.294 -13.938 4.488 1 98.56 95 ASN A N 1
ATOM 765 C CA . ASN A 1 95 ? 2.391 -12.977 4.559 1 98.56 95 ASN A CA 1
ATOM 766 C C . ASN A 1 95 ? 2.16 -11.938 5.652 1 98.56 95 ASN A C 1
ATOM 768 O O . ASN A 1 95 ? 2.516 -10.773 5.488 1 98.56 95 ASN A O 1
ATOM 772 N N . ASN A 1 96 ? 1.456 -12.25 6.656 1 97.44 96 ASN A N 1
ATOM 773 C CA . ASN A 1 96 ? 1.388 -11.578 7.949 1 97.44 96 ASN A CA 1
ATOM 774 C C . ASN A 1 96 ? 0.675 -10.234 7.852 1 97.44 96 ASN A C 1
ATOM 776 O O . ASN A 1 96 ? 0.838 -9.375 8.719 1 97.44 96 ASN A O 1
ATOM 780 N N . ALA A 1 97 ? -0.104 -10 6.789 1 97.06 97 ALA A N 1
ATOM 781 C CA . ALA A 1 97 ? -0.873 -8.758 6.727 1 97.06 97 ALA A CA 1
ATOM 782 C C . ALA A 1 97 ? -2.039 -8.789 7.707 1 97.06 97 ALA A C 1
ATOM 784 O O . ALA A 1 97 ? -2.748 -9.789 7.812 1 97.06 97 ALA A O 1
ATOM 785 N N . LYS A 1 98 ? -2.18 -7.688 8.43 1 95.38 98 LYS A N 1
ATOM 786 C CA . LYS A 1 98 ? -3.363 -7.523 9.266 1 95.38 98 LYS A CA 1
ATOM 787 C C . LYS A 1 98 ? -4.57 -7.09 8.438 1 95.38 98 LYS A C 1
ATOM 789 O O . LYS A 1 98 ? -4.578 -5.996 7.867 1 95.38 98 LYS A O 1
ATOM 794 N N . LEU A 1 99 ? -5.566 -7.941 8.367 1 96.69 99 LEU A N 1
ATOM 795 C CA . LEU A 1 99 ? -6.699 -7.641 7.496 1 96.69 99 LEU A CA 1
ATOM 796 C C . LEU A 1 99 ? -7.938 -7.293 8.312 1 96.69 99 LEU A C 1
ATOM 798 O O . LEU A 1 99 ? -9.055 -7.309 7.797 1 96.69 99 LEU A O 1
ATOM 802 N N . THR A 1 100 ? -7.758 -7.125 9.57 1 88.5 100 THR A N 1
ATOM 803 C CA . THR A 1 100 ? -8.828 -6.711 10.469 1 88.5 100 THR A CA 1
ATOM 804 C C . THR A 1 100 ? -8.383 -5.547 11.352 1 88.5 100 THR A C 1
ATOM 806 O O . THR A 1 100 ? -7.199 -5.199 11.367 1 88.5 100 THR A O 1
ATOM 809 N N . LYS A 1 101 ? -9.281 -4.887 11.977 1 80.56 101 LYS A N 1
ATOM 810 C CA . LYS A 1 101 ? -8.953 -3.793 12.891 1 80.56 101 LYS A CA 1
ATOM 811 C C . LYS A 1 101 ? -8.305 -4.316 14.172 1 80.56 101 LYS A C 1
ATOM 813 O O . LYS A 1 101 ? -8.734 -5.336 14.719 1 80.56 101 LYS A O 1
ATOM 818 N N . MET B 1 1 ? 11.914 2.133 8.344 1 97 1 MET B N 1
ATOM 819 C CA . MET B 1 1 ? 10.883 1.29 7.75 1 97 1 MET B CA 1
ATOM 820 C C . MET B 1 1 ? 10.453 1.827 6.391 1 97 1 MET B C 1
ATOM 822 O O . MET B 1 1 ? 10.344 3.041 6.203 1 97 1 MET B O 1
ATOM 826 N N . LYS B 1 2 ? 10.242 0.868 5.418 1 98.69 2 LYS B N 1
ATOM 827 C CA . LYS B 1 2 ? 9.898 1.277 4.062 1 98.69 2 LYS B CA 1
ATOM 828 C C . LYS B 1 2 ? 8.719 0.469 3.529 1 98.69 2 LYS B C 1
ATOM 830 O O . LYS B 1 2 ? 8.609 -0.729 3.799 1 98.69 2 LYS B O 1
ATOM 835 N N . LEU B 1 3 ? 7.914 1.164 2.814 1 98.88 3 LEU B N 1
ATOM 836 C CA . LEU B 1 3 ? 6.824 0.525 2.08 1 98.88 3 LEU B CA 1
ATOM 837 C C . LEU B 1 3 ? 7.18 0.373 0.605 1 98.88 3 LEU B C 1
ATOM 839 O O . LEU B 1 3 ? 7.543 1.351 -0.054 1 98.88 3 LEU B O 1
ATOM 843 N N . LEU B 1 4 ? 7.137 -0.799 0.117 1 98.88 4 LEU B N 1
ATOM 844 C CA . LEU B 1 4 ? 7.375 -1.115 -1.287 1 98.88 4 LEU B CA 1
ATOM 845 C C . LEU B 1 4 ? 6.07 -1.487 -1.988 1 98.88 4 LEU B C 1
ATOM 847 O O . LEU B 1 4 ? 5.344 -2.369 -1.526 1 98.88 4 LEU B O 1
ATOM 851 N N . GLN B 1 5 ? 5.777 -0.791 -3.053 1 98.75 5 GLN B N 1
ATOM 852 C CA . GLN B 1 5 ? 4.652 -1.124 -3.92 1 98.75 5 GLN B CA 1
ATOM 853 C C . GLN B 1 5 ? 5.133 -1.738 -5.23 1 98.75 5 GLN B C 1
ATOM 855 O O . GLN B 1 5 ? 6.074 -1.235 -5.852 1 98.75 5 GLN B O 1
ATOM 860 N N . VAL B 1 6 ? 4.484 -2.795 -5.617 1 98.69 6 VAL B N 1
ATOM 861 C CA . VAL B 1 6 ? 4.816 -3.432 -6.887 1 98.69 6 VAL B CA 1
ATOM 862 C C . VAL B 1 6 ? 3.537 -3.734 -7.664 1 98.69 6 VAL B C 1
ATOM 864 O O . VAL B 1 6 ? 2.613 -4.352 -7.129 1 98.69 6 VAL B O 1
ATOM 867 N N . HIS B 1 7 ? 3.486 -3.223 -8.891 1 98.25 7 HIS B N 1
ATOM 868 C CA . HIS B 1 7 ? 2.371 -3.479 -9.789 1 98.25 7 HIS B CA 1
ATOM 869 C C . HIS B 1 7 ? 2.863 -3.988 -11.141 1 98.25 7 HIS B C 1
ATOM 871 O O . HIS B 1 7 ? 3.881 -3.518 -11.656 1 98.25 7 HIS B O 1
ATOM 877 N N . PHE B 1 8 ? 2.104 -4.836 -11.773 1 98.31 8 PHE B N 1
ATOM 878 C CA . PHE B 1 8 ? 2.438 -5.332 -13.109 1 98.31 8 PHE B CA 1
ATOM 879 C C . PHE B 1 8 ? 1.2 -5.887 -13.805 1 98.31 8 PHE B C 1
ATOM 881 O O . PHE B 1 8 ? 0.211 -6.227 -13.148 1 98.31 8 PHE B O 1
ATOM 888 N N . LYS B 1 9 ? 1.357 -5.902 -15.07 1 97.12 9 LYS B N 1
ATOM 889 C CA . LYS B 1 9 ? 0.285 -6.535 -15.828 1 97.12 9 LYS B CA 1
ATOM 890 C C . LYS B 1 9 ? 0.198 -8.023 -15.523 1 97.12 9 LYS B C 1
ATOM 892 O O . LYS B 1 9 ? 1.222 -8.695 -15.383 1 97.12 9 LYS B O 1
ATOM 897 N N . PHE B 1 10 ? -0.963 -8.477 -15.344 1 95.81 10 PHE B N 1
ATOM 898 C CA . PHE B 1 10 ? -1.265 -9.867 -15.023 1 95.81 10 PHE B CA 1
ATOM 899 C C . PHE B 1 10 ? -2.611 -10.281 -15.602 1 95.81 10 PHE B C 1
ATOM 901 O O . PHE B 1 10 ? -3.619 -9.602 -15.391 1 95.81 10 PHE B O 1
ATOM 908 N N . ASN B 1 11 ? -2.576 -11.391 -16.297 1 93.38 11 ASN B N 1
ATOM 909 C CA . ASN B 1 11 ? -3.785 -11.789 -17 1 93.38 11 ASN B CA 1
ATOM 910 C C . ASN B 1 11 ? -4.566 -12.852 -16.234 1 93.38 11 ASN B C 1
ATOM 912 O O . ASN B 1 11 ? -5.617 -13.305 -16.688 1 93.38 11 ASN B O 1
ATOM 916 N N . GLY B 1 12 ? -4.129 -13.219 -15.039 1 93.31 12 GLY B N 1
ATOM 917 C CA . GLY B 1 12 ? -4.793 -14.227 -14.234 1 93.31 12 GLY B CA 1
ATOM 918 C C . GLY B 1 12 ? -3.986 -15.5 -14.078 1 93.31 12 GLY B C 1
ATOM 919 O O . GLY B 1 12 ? -2.861 -15.594 -14.578 1 93.31 12 GLY B O 1
ATOM 920 N N . PRO B 1 13 ? -4.473 -16.516 -13.406 1 96.19 13 PRO B N 1
ATOM 921 C CA . PRO B 1 13 ? -5.797 -16.469 -12.781 1 96.19 13 PRO B CA 1
ATOM 922 C C . PRO B 1 13 ? -5.848 -15.547 -11.57 1 96.19 13 PRO B C 1
ATOM 924 O O . PRO B 1 13 ? -4.805 -15.125 -11.062 1 96.19 13 PRO B O 1
ATOM 927 N N . PHE B 1 14 ? -7.031 -15.156 -11.094 1 97.56 14 PHE B N 1
ATOM 928 C CA . PHE B 1 14 ? -7.27 -14.312 -9.93 1 97.56 14 PHE B CA 1
ATOM 929 C C . PHE B 1 14 ? -8.031 -15.086 -8.852 1 97.56 14 PHE B C 1
ATOM 931 O O . PHE B 1 14 ? -8.477 -16.203 -9.086 1 97.56 14 PHE B O 1
ATOM 938 N N . GLY B 1 15 ? -8.109 -14.508 -7.711 1 96.38 15 GLY B N 1
ATOM 939 C CA . GLY B 1 15 ? -8.898 -15.102 -6.648 1 96.38 15 GLY B CA 1
ATOM 940 C C . GLY B 1 15 ? -8.312 -16.391 -6.117 1 96.38 15 GLY B C 1
ATOM 941 O O . GLY B 1 15 ? -7.109 -16.469 -5.855 1 96.38 15 GLY B O 1
ATOM 942 N N . GLU B 1 16 ? -9.164 -17.422 -5.906 1 97.06 16 GLU B N 1
ATOM 943 C CA . GLU B 1 16 ? -8.773 -18.672 -5.281 1 97.06 16 GLU B CA 1
ATOM 944 C C . GLU B 1 16 ? -7.738 -19.406 -6.129 1 97.06 16 GLU B C 1
ATOM 946 O O . GLU B 1 16 ? -6.809 -20.016 -5.594 1 97.06 16 GLU B O 1
ATOM 951 N N . GLU B 1 17 ? -7.949 -19.438 -7.395 1 97.38 17 GLU B N 1
ATOM 952 C CA . GLU B 1 17 ? -6.988 -20.094 -8.273 1 97.38 17 GLU B CA 1
ATOM 953 C C . GLU B 1 17 ? -5.605 -19.469 -8.148 1 97.38 17 GLU B C 1
ATOM 955 O O . GLU B 1 17 ? -4.598 -20.188 -8.125 1 97.38 17 GLU B O 1
ATOM 960 N N . MET B 1 18 ? -5.578 -18.172 -8.094 1 96.75 18 MET B N 1
ATOM 961 C CA . MET B 1 18 ? -4.316 -17.469 -7.859 1 96.75 18 MET B CA 1
ATOM 962 C C . MET B 1 18 ? -3.693 -17.906 -6.531 1 96.75 18 MET B C 1
ATOM 964 O O . MET B 1 18 ? -2.496 -18.188 -6.465 1 96.75 18 MET B O 1
ATOM 968 N N . SER B 1 19 ? -4.512 -17.891 -5.492 1 98 19 SER B N 1
ATOM 969 C CA . SER B 1 19 ? -4.039 -18.25 -4.16 1 98 19 SER B CA 1
ATOM 970 C C . SER B 1 19 ? -3.393 -19.625 -4.16 1 98 19 SER B C 1
ATOM 972 O O . SER B 1 19 ? -2.334 -19.828 -3.561 1 98 19 SER B O 1
ATOM 974 N N . GLU B 1 20 ? -4.023 -20.547 -4.785 1 97.69 20 GLU B N 1
ATOM 975 C CA . GLU B 1 20 ? -3.508 -21.922 -4.82 1 97.69 20 GLU B CA 1
ATOM 976 C C . GLU B 1 20 ? -2.191 -22 -5.586 1 97.69 20 GLU B C 1
ATOM 978 O O . GLU B 1 20 ? -1.27 -22.703 -5.184 1 97.69 20 GLU B O 1
ATOM 983 N N . GLN B 1 21 ? -2.107 -21.281 -6.629 1 96 21 GLN B N 1
ATOM 984 C CA . GLN B 1 21 ? -0.953 -21.328 -7.52 1 96 21 GLN B CA 1
ATOM 985 C C . GLN B 1 21 ? 0.262 -20.672 -6.887 1 96 21 GLN B C 1
ATOM 987 O O . GLN B 1 21 ? 1.4 -21.062 -7.133 1 96 21 GLN B O 1
ATOM 992 N N . LEU B 1 22 ? 0.005 -19.625 -6.047 1 96.81 22 LEU B N 1
ATOM 993 C CA . LEU B 1 22 ? 1.123 -18.797 -5.605 1 96.81 22 LEU B CA 1
ATOM 994 C C . LEU B 1 22 ? 1.391 -19 -4.117 1 96.81 22 LEU B C 1
ATOM 996 O O . LEU B 1 22 ? 2.133 -18.219 -3.506 1 96.81 22 LEU B O 1
ATOM 1000 N N . LYS B 1 23 ? 0.797 -19.984 -3.543 1 97.94 23 LYS B N 1
ATOM 1001 C CA . LYS B 1 23 ? 0.963 -20.266 -2.119 1 97.94 23 LYS B CA 1
ATOM 1002 C C . LYS B 1 23 ? 2.434 -20.484 -1.77 1 97.94 23 LYS B C 1
ATOM 1004 O O . LYS B 1 23 ? 2.922 -19.953 -0.77 1 97.94 23 LYS B O 1
ATOM 1009 N N . GLY B 1 24 ? 3.107 -21.297 -2.562 1 97.56 24 GLY B N 1
ATOM 1010 C CA . GLY B 1 24 ? 4.52 -21.531 -2.314 1 97.56 24 GLY B CA 1
ATOM 1011 C C . GLY B 1 24 ? 5.359 -20.281 -2.361 1 97.56 24 GLY B C 1
ATOM 1012 O O . GLY B 1 24 ? 6.258 -20.094 -1.536 1 97.56 24 GLY B O 1
ATOM 1013 N N . LEU B 1 25 ? 5.105 -19.422 -3.336 1 96.94 25 LEU B N 1
ATOM 1014 C CA . LEU B 1 25 ? 5.789 -18.141 -3.424 1 96.94 25 LEU B CA 1
ATOM 1015 C C . LEU B 1 25 ? 5.535 -17.297 -2.176 1 96.94 25 LEU B C 1
ATOM 1017 O O . LEU B 1 25 ? 6.465 -16.719 -1.612 1 96.94 25 LEU B O 1
ATOM 1021 N N . ALA B 1 26 ? 4.277 -17.203 -1.723 1 98.25 26 ALA B N 1
ATOM 1022 C CA . ALA B 1 26 ? 3.916 -16.469 -0.516 1 98.25 26 ALA B CA 1
ATOM 1023 C C . ALA B 1 26 ? 4.715 -16.953 0.688 1 98.25 26 ALA B C 1
ATOM 1025 O O . ALA B 1 26 ? 5.246 -16.156 1.458 1 98.25 26 ALA B O 1
ATOM 1026 N N . GLU B 1 27 ? 4.844 -18.203 0.852 1 98.44 27 GLU B N 1
ATOM 1027 C CA . GLU B 1 27 ? 5.586 -18.781 1.97 1 98.44 27 GLU B CA 1
ATOM 1028 C C . GLU B 1 27 ? 7.066 -18.406 1.898 1 98.44 27 GLU B C 1
ATOM 1030 O O . GLU B 1 27 ? 7.691 -18.125 2.922 1 98.44 27 GLU B O 1
ATOM 1035 N N . SER B 1 28 ? 7.578 -18.406 0.67 1 97.38 28 SER B N 1
ATOM 1036 C CA . SER B 1 28 ? 8.992 -18.109 0.506 1 97.38 28 SER B CA 1
ATOM 1037 C C . SER B 1 28 ? 9.289 -16.641 0.84 1 97.38 28 SER B C 1
ATOM 1039 O O . SER B 1 28 ? 10.375 -16.328 1.33 1 97.38 28 SER B O 1
ATOM 1041 N N . ILE B 1 29 ? 8.391 -15.719 0.569 1 98.19 29 ILE B N 1
ATOM 1042 C CA . ILE B 1 29 ? 8.57 -14.289 0.807 1 98.19 29 ILE B CA 1
ATOM 1043 C C . ILE B 1 29 ? 8.781 -14.039 2.297 1 98.19 29 ILE B C 1
ATOM 1045 O O . ILE B 1 29 ? 9.523 -13.133 2.68 1 98.19 29 ILE B O 1
ATOM 1049 N N . ASN B 1 30 ? 8.273 -14.875 3.184 1 98.12 30 ASN B N 1
ATOM 1050 C CA . ASN B 1 30 ? 8.383 -14.703 4.629 1 98.12 30 ASN B CA 1
ATOM 1051 C C . ASN B 1 30 ? 9.82 -14.867 5.105 1 98.12 30 ASN B C 1
ATOM 1053 O O . ASN B 1 30 ? 10.148 -14.5 6.238 1 98.12 30 ASN B O 1
ATOM 1057 N N . ARG B 1 31 ? 10.672 -15.398 4.234 1 97.94 31 ARG B N 1
ATOM 1058 C CA . ARG B 1 31 ? 12.047 -15.688 4.621 1 97.94 31 ARG B CA 1
ATOM 1059 C C . ARG B 1 31 ? 12.992 -14.586 4.148 1 97.94 31 ARG B C 1
ATOM 1061 O O . ARG B 1 31 ? 14.188 -14.609 4.457 1 97.94 31 ARG B O 1
ATOM 1068 N N . GLU B 1 32 ? 12.438 -13.633 3.473 1 98.31 32 GLU B N 1
ATOM 1069 C CA . GLU B 1 32 ? 13.273 -12.562 2.934 1 98.31 32 GLU B CA 1
ATOM 1070 C C . GLU B 1 32 ? 13.773 -11.641 4.043 1 98.31 32 GLU B C 1
ATOM 1072 O O . GLU B 1 32 ? 13.031 -11.312 4.965 1 98.31 32 GLU B O 1
ATOM 1077 N N . PRO B 1 33 ? 15.023 -11.242 3.988 1 98.25 33 PRO B N 1
ATOM 1078 C CA . PRO B 1 33 ? 15.578 -10.359 5.016 1 98.25 33 PRO B CA 1
ATOM 1079 C C . PRO B 1 33 ? 14.789 -9.062 5.172 1 98.25 33 PRO B C 1
ATOM 1081 O O . PRO B 1 33 ? 14.445 -8.422 4.172 1 98.25 33 PRO B O 1
ATOM 1084 N N . GLY B 1 34 ? 14.531 -8.672 6.441 1 98.19 34 GLY B N 1
ATOM 1085 C CA . GLY B 1 34 ? 13.922 -7.391 6.738 1 98.19 34 GLY B CA 1
ATOM 1086 C C . GLY B 1 34 ? 12.438 -7.348 6.41 1 98.19 34 GLY B C 1
ATOM 1087 O O . GLY B 1 34 ? 11.789 -6.316 6.59 1 98.19 34 GLY B O 1
ATOM 1088 N N . PHE B 1 35 ? 11.883 -8.445 5.902 1 98.62 35 PHE B N 1
ATOM 1089 C CA . PHE B 1 35 ? 10.477 -8.523 5.523 1 98.62 35 PHE B CA 1
ATOM 1090 C C . PHE B 1 35 ? 9.578 -8.492 6.758 1 98.62 35 PHE B C 1
ATOM 1092 O O . PHE B 1 35 ? 9.836 -9.195 7.738 1 98.62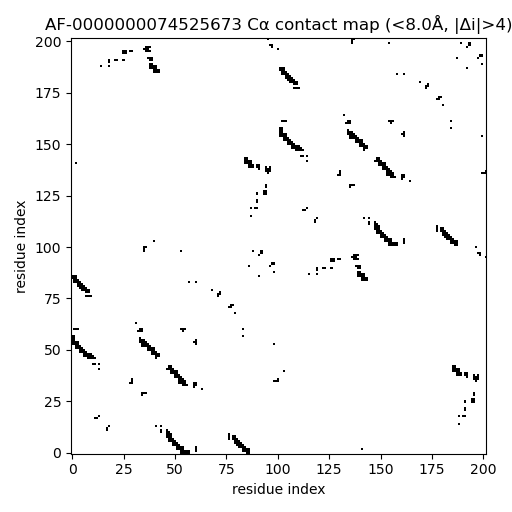 35 PHE B O 1
ATOM 1099 N N . LEU B 1 36 ? 8.5 -7.656 6.719 1 98.5 36 LEU B N 1
ATOM 1100 C CA . LEU B 1 36 ? 7.539 -7.594 7.812 1 98.5 36 LEU B CA 1
ATOM 1101 C C . LEU B 1 36 ? 6.199 -8.188 7.395 1 98.5 36 LEU B C 1
ATOM 1103 O O . LEU B 1 36 ? 5.754 -9.188 7.961 1 98.5 36 LEU B O 1
ATOM 1107 N N . TRP B 1 37 ? 5.574 -7.613 6.352 1 98.75 37 TRP B N 1
ATOM 1108 C CA . TRP B 1 37 ? 4.336 -8.203 5.855 1 98.75 37 TRP B CA 1
ATOM 1109 C C . TRP B 1 37 ? 4.066 -7.777 4.414 1 98.75 37 TRP B C 1
ATOM 1111 O O . TRP B 1 37 ? 4.793 -6.953 3.859 1 98.75 37 TRP B O 1
ATOM 1121 N N . LYS B 1 38 ? 3.088 -8.406 3.771 1 98.81 38 LYS B N 1
ATOM 1122 C CA . LYS B 1 38 ? 2.664 -8.102 2.408 1 98.81 38 LYS B CA 1
ATOM 1123 C C . LYS B 1 38 ? 1.15 -8.227 2.262 1 98.81 38 LYS B C 1
ATOM 1125 O O . LYS B 1 38 ? 0.547 -9.172 2.785 1 98.81 38 LYS B O 1
ATOM 1130 N N . VAL B 1 39 ? 0.541 -7.32 1.617 1 98.81 39 VAL B N 1
ATOM 1131 C CA . VAL B 1 39 ? -0.824 -7.445 1.117 1 98.81 39 VAL B CA 1
ATOM 1132 C C . VAL B 1 39 ? -0.8 -7.738 -0.382 1 98.81 39 VAL B C 1
ATOM 1134 O O . VAL B 1 39 ? -0.273 -6.945 -1.166 1 98.81 39 VAL B O 1
ATOM 1137 N N . TRP B 1 40 ? -1.341 -8.875 -0.757 1 98.88 40 TRP B N 1
ATOM 1138 C CA . TRP B 1 40 ? -1.46 -9.25 -2.164 1 98.88 40 TRP B CA 1
ATOM 1139 C C . TRP B 1 40 ? -2.641 -8.539 -2.816 1 98.88 40 TRP B C 1
ATOM 1141 O O . TRP B 1 40 ? -3.766 -8.602 -2.314 1 98.88 40 TRP B O 1
ATOM 1151 N N . THR B 1 41 ? -2.379 -7.871 -3.91 1 98.81 41 THR B N 1
ATOM 1152 C CA . THR B 1 41 ? -3.418 -7.094 -4.578 1 98.81 41 THR B CA 1
ATOM 1153 C C . THR B 1 41 ? -3.695 -7.645 -5.973 1 98.81 41 THR B C 1
ATOM 1155 O O . THR B 1 41 ? -2.781 -8.117 -6.652 1 98.81 41 THR B O 1
ATOM 1158 N N . GLU B 1 42 ? -4.91 -7.551 -6.402 1 98.44 42 GLU B N 1
ATOM 1159 C CA . GLU B 1 42 ? -5.297 -7.957 -7.75 1 98.44 42 GLU B CA 1
ATOM 1160 C C . GLU B 1 42 ? -6.441 -7.102 -8.281 1 98.44 42 GLU B C 1
ATOM 1162 O O . GLU B 1 42 ? -7.207 -6.527 -7.504 1 98.44 42 GLU B O 1
ATOM 1167 N N . SER B 1 43 ? -6.488 -6.945 -9.586 1 97.81 43 SER B N 1
ATOM 1168 C CA . SER B 1 43 ? -7.57 -6.293 -10.312 1 97.81 43 SER B CA 1
ATOM 1169 C C . SER B 1 43 ? -7.879 -7.031 -11.617 1 97.81 43 SER B C 1
ATOM 1171 O O . SER B 1 43 ? -7.168 -6.875 -12.609 1 97.81 43 SER B O 1
ATOM 1173 N N . LYS B 1 44 ? -8.922 -7.848 -11.578 1 96.19 44 LYS B N 1
ATOM 1174 C CA . LYS B 1 44 ? -9.344 -8.539 -12.789 1 96.19 44 LYS B CA 1
ATOM 1175 C C . LYS B 1 44 ? -9.742 -7.535 -13.875 1 96.19 44 LYS B C 1
ATOM 1177 O O . LYS B 1 44 ? -9.383 -7.707 -15.047 1 96.19 44 LYS B O 1
ATOM 1182 N N . GLU B 1 45 ? -10.453 -6.52 -13.492 1 95.69 45 GLU B N 1
ATOM 1183 C CA . GLU B 1 45 ? -10.953 -5.492 -14.406 1 95.69 45 GLU B CA 1
ATOM 1184 C C . GLU 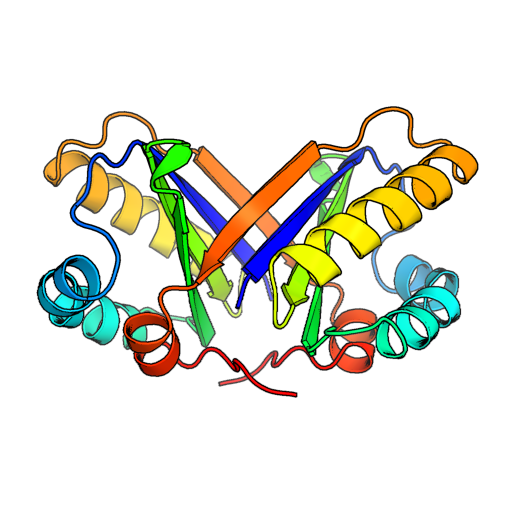B 1 45 ? -9.812 -4.832 -15.172 1 95.69 45 GLU B C 1
ATOM 1186 O O . GLU B 1 45 ? -9.922 -4.598 -16.375 1 95.69 45 GLU B O 1
ATOM 1191 N N . ASN B 1 46 ? -8.742 -4.543 -14.484 1 96.44 46 ASN B N 1
ATOM 1192 C CA . ASN B 1 46 ? -7.633 -3.824 -15.102 1 96.44 46 ASN B CA 1
ATOM 1193 C C . ASN B 1 46 ? -6.508 -4.773 -15.508 1 96.44 46 ASN B C 1
ATOM 1195 O O . ASN B 1 46 ? -5.453 -4.332 -15.969 1 96.44 46 ASN B O 1
ATOM 1199 N N . GLN B 1 47 ? -6.695 -6.059 -15.297 1 96.12 47 GLN B N 1
ATOM 1200 C CA . GLN B 1 47 ? -5.676 -7.059 -15.586 1 96.12 47 GLN B CA 1
ATOM 1201 C C . GLN B 1 4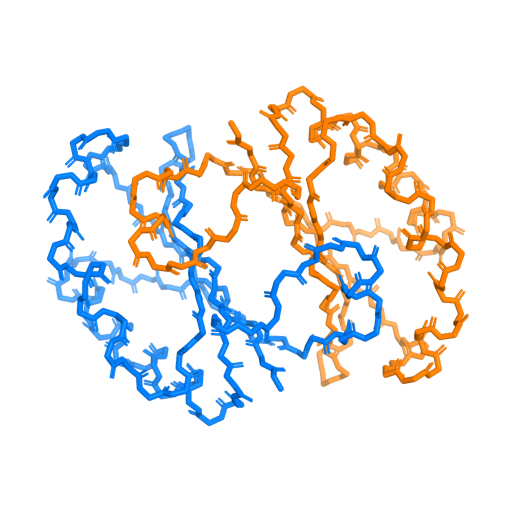7 ? -4.328 -6.668 -14.984 1 96.12 47 GLN B C 1
ATOM 1203 O O . GLN B 1 47 ? -3.324 -6.59 -15.695 1 96.12 47 GLN B O 1
ATOM 1208 N N . GLU B 1 48 ? -4.375 -6.574 -13.68 1 97.81 48 GLU B N 1
ATOM 1209 C CA . GLU B 1 48 ? -3.211 -6.137 -12.922 1 97.81 48 GLU B CA 1
ATOM 1210 C C . GLU B 1 48 ? -3.1 -6.891 -11.594 1 97.81 48 GLU B C 1
ATOM 1212 O O . GLU B 1 48 ? -4.109 -7.285 -11.016 1 97.81 48 GLU B O 1
ATOM 1217 N N . ALA B 1 49 ? -1.929 -7.133 -11.195 1 97.81 49 ALA B N 1
ATOM 1218 C CA . ALA B 1 49 ? -1.634 -7.699 -9.883 1 97.81 49 ALA B CA 1
ATOM 1219 C C . ALA B 1 49 ? -0.432 -7.012 -9.242 1 97.81 49 ALA B C 1
ATOM 1221 O O . ALA B 1 49 ? 0.226 -6.184 -9.875 1 97.81 49 ALA B O 1
ATOM 1222 N N . GLY B 1 50 ? -0.218 -7.363 -8.039 1 98 50 GLY B N 1
ATOM 1223 C CA . GLY B 1 50 ? 0.912 -6.812 -7.312 1 98 50 GLY B CA 1
ATOM 1224 C C . GLY B 1 50 ? 0.826 -7.043 -5.812 1 98 50 GLY B C 1
ATOM 1225 O O . GLY B 1 50 ? 0.372 -8.102 -5.367 1 98 50 GLY B O 1
ATOM 1226 N N . GLY B 1 51 ? 1.404 -6.023 -5.102 1 98.62 51 GLY B N 1
ATOM 1227 C CA . GLY B 1 51 ? 1.397 -6.117 -3.65 1 98.62 51 GLY B CA 1
ATOM 1228 C C . GLY B 1 51 ? 1.997 -4.898 -2.973 1 98.62 51 GLY B C 1
ATOM 1229 O O . GLY B 1 51 ? 2.684 -4.102 -3.613 1 98.62 51 GLY B O 1
ATOM 1230 N N . ILE B 1 52 ? 1.598 -4.742 -1.782 1 98.88 52 ILE B N 1
ATOM 1231 C CA . ILE B 1 52 ? 2.146 -3.77 -0.845 1 98.88 52 ILE B CA 1
ATOM 1232 C C . ILE B 1 52 ? 2.971 -4.488 0.222 1 98.88 52 ILE B C 1
ATOM 1234 O O . ILE B 1 52 ? 2.463 -5.375 0.914 1 98.88 52 ILE B O 1
ATOM 1238 N N . TYR B 1 53 ? 4.203 -4.094 0.29 1 98.88 53 TYR B N 1
ATOM 1239 C CA . TYR B 1 53 ? 5.121 -4.738 1.224 1 98.88 53 TYR B CA 1
ATOM 1240 C C . TYR B 1 53 ? 5.617 -3.746 2.268 1 98.88 53 TYR B C 1
ATOM 1242 O O . TYR B 1 53 ? 5.879 -2.582 1.953 1 98.88 53 TYR B O 1
ATOM 1250 N N . LEU B 1 54 ? 5.809 -4.25 3.422 1 98.81 54 LEU B N 1
ATOM 1251 C CA . LEU B 1 54 ? 6.504 -3.498 4.461 1 98.81 54 LEU B CA 1
ATOM 1252 C C . LEU B 1 54 ? 7.836 -4.156 4.805 1 98.81 54 LEU B C 1
ATOM 1254 O O . LEU B 1 54 ? 7.898 -5.371 5.008 1 98.81 54 LEU B O 1
ATOM 1258 N N . PHE B 1 55 ? 8.867 -3.41 4.754 1 98.75 55 PHE B N 1
ATOM 1259 C CA . PHE B 1 55 ? 10.211 -3.861 5.094 1 98.75 55 PHE B CA 1
ATOM 1260 C C . PHE B 1 55 ? 10.805 -3.008 6.215 1 98.75 55 PHE B C 1
ATOM 1262 O O . PHE B 1 55 ? 10.445 -1.84 6.367 1 98.75 55 PHE B O 1
ATOM 1269 N N . GLU B 1 56 ? 11.766 -3.486 6.855 1 98.25 56 GLU B N 1
ATOM 1270 C CA . GLU B 1 56 ? 12.422 -2.818 7.977 1 98.25 56 GLU B CA 1
ATOM 1271 C C . GLU B 1 56 ? 13.328 -1.693 7.488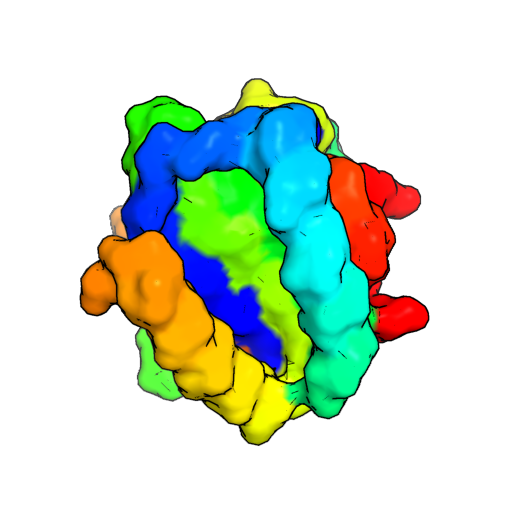 1 98.25 56 GLU B C 1
ATOM 1273 O O . GLU B 1 56 ? 13.586 -0.736 8.219 1 98.25 56 GLU B O 1
ATOM 1278 N N . SER B 1 57 ? 13.875 -1.861 6.301 1 98 57 SER B N 1
ATOM 1279 C CA . SER B 1 57 ? 14.836 -0.88 5.816 1 98 57 SER B CA 1
ATOM 1280 C C . SER B 1 57 ? 14.75 -0.727 4.301 1 98 57 SER B C 1
ATOM 1282 O O . SER B 1 57 ? 14.195 -1.588 3.613 1 98 57 SER B O 1
ATOM 1284 N N . GLU B 1 58 ? 15.289 0.438 3.848 1 98 58 GLU B N 1
ATOM 1285 C CA . GLU B 1 58 ? 15.359 0.667 2.408 1 98 58 GLU B CA 1
ATOM 1286 C C . GLU B 1 58 ? 16.234 -0.38 1.724 1 98 58 GLU B C 1
ATOM 1288 O O . GLU B 1 58 ? 15.906 -0.844 0.627 1 98 58 GLU B O 1
ATOM 1293 N N . GLU B 1 59 ? 17.297 -0.73 2.352 1 98.5 59 GLU B N 1
ATOM 1294 C CA . GLU B 1 59 ? 18.25 -1.694 1.789 1 98.5 59 GLU B CA 1
ATOM 1295 C C . GLU B 1 59 ? 17.562 -3.033 1.519 1 98.5 59 GLU B C 1
ATOM 1297 O O . GLU B 1 59 ? 17.688 -3.584 0.421 1 98.5 59 GLU B O 1
ATOM 1302 N N . THR B 1 60 ? 16.812 -3.537 2.488 1 98.62 60 THR B N 1
ATOM 1303 C CA . THR B 1 60 ? 16.188 -4.84 2.318 1 98.62 60 THR B CA 1
ATOM 1304 C C . THR B 1 60 ? 15.031 -4.758 1.328 1 98.62 60 THR B C 1
ATOM 1306 O O . THR B 1 60 ? 14.797 -5.691 0.56 1 98.62 60 THR B O 1
ATOM 1309 N N . ALA B 1 61 ? 14.328 -3.619 1.294 1 98.69 61 ALA B N 1
ATOM 1310 C CA . ALA B 1 61 ? 13.242 -3.428 0.336 1 98.69 61 ALA B CA 1
ATOM 1311 C C . ALA B 1 61 ? 13.766 -3.436 -1.097 1 98.69 61 ALA B C 1
ATOM 1313 O O . ALA B 1 61 ? 13.203 -4.105 -1.966 1 98.69 61 ALA B O 1
ATOM 1314 N N . ARG B 1 62 ? 14.812 -2.699 -1.321 1 98.44 62 ARG B N 1
ATOM 1315 C CA . ARG B 1 62 ? 15.367 -2.584 -2.664 1 98.44 62 ARG B CA 1
ATOM 1316 C C . ARG B 1 62 ? 15.992 -3.902 -3.111 1 98.44 62 ARG B C 1
ATOM 1318 O O . ARG B 1 62 ? 15.922 -4.258 -4.289 1 98.44 62 ARG B O 1
ATOM 1325 N N . ALA B 1 63 ? 16.641 -4.613 -2.188 1 98.5 63 ALA B N 1
ATOM 1326 C CA . ALA B 1 63 ? 17.188 -5.934 -2.512 1 98.5 63 ALA B CA 1
ATOM 1327 C C . ALA B 1 63 ? 16.062 -6.887 -2.939 1 98.5 63 ALA B C 1
ATOM 1329 O O . ALA B 1 63 ? 16.219 -7.629 -3.914 1 98.5 63 ALA B O 1
ATOM 1330 N N . TYR B 1 64 ? 14.992 -6.836 -2.225 1 98.75 64 TYR B N 1
ATOM 1331 C CA . TYR B 1 64 ? 13.859 -7.68 -2.586 1 98.75 64 TYR B CA 1
ATOM 1332 C C . TYR B 1 64 ? 13.305 -7.293 -3.953 1 98.75 64 TYR B C 1
ATOM 1334 O O . TYR B 1 64 ? 12.977 -8.164 -4.762 1 98.75 64 TYR B O 1
ATOM 1342 N N . LEU B 1 65 ? 13.164 -5.996 -4.18 1 98.44 65 LEU B N 1
ATOM 1343 C CA . 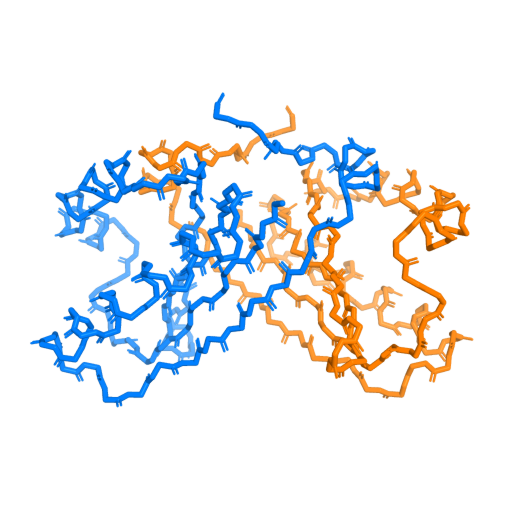LEU B 1 65 ? 12.625 -5.523 -5.449 1 98.44 65 LEU B CA 1
ATOM 1344 C C . LEU B 1 65 ? 13.453 -6.039 -6.621 1 98.44 65 LEU B C 1
ATOM 1346 O O . LEU B 1 65 ? 12.898 -6.477 -7.633 1 98.44 65 LEU B O 1
ATOM 1350 N N . GLU B 1 66 ? 14.727 -5.934 -6.508 1 97.75 66 GLU B N 1
ATOM 1351 C CA . GLU B 1 66 ? 15.609 -6.418 -7.566 1 97.75 66 GLU B CA 1
ATOM 1352 C C . GLU B 1 66 ? 15.391 -7.902 -7.828 1 97.75 66 GLU B C 1
ATOM 1354 O O . GLU B 1 66 ? 15.203 -8.32 -8.977 1 97.75 66 GLU B O 1
ATOM 1359 N N . MET B 1 67 ? 15.398 -8.703 -6.801 1 97.31 67 MET B N 1
ATOM 1360 C CA . MET B 1 67 ? 15.219 -10.148 -6.914 1 97.31 67 MET B CA 1
ATOM 1361 C C . MET B 1 67 ? 13.836 -10.477 -7.469 1 97.31 67 MET B C 1
ATOM 1363 O O . MET B 1 67 ? 13.711 -11.297 -8.383 1 97.31 67 MET B O 1
ATOM 1367 N N . HIS B 1 68 ? 12.867 -9.867 -6.941 1 97.31 68 HIS B N 1
ATOM 1368 C CA . HIS B 1 68 ? 11.492 -10.141 -7.332 1 97.31 68 HIS B CA 1
ATOM 1369 C C . HIS B 1 68 ? 11.234 -9.742 -8.781 1 97.31 68 HIS B C 1
ATOM 1371 O O . HIS B 1 68 ? 10.508 -10.422 -9.5 1 97.31 68 HIS B O 1
ATOM 1377 N N . THR B 1 69 ? 11.773 -8.586 -9.211 1 97.12 69 THR B N 1
ATOM 1378 C CA . THR B 1 69 ? 11.641 -8.148 -10.594 1 97.12 69 THR B CA 1
ATOM 1379 C C . THR B 1 69 ? 12.195 -9.203 -11.547 1 97.12 69 THR B C 1
ATOM 1381 O O . THR B 1 69 ? 11.586 -9.492 -12.578 1 97.12 69 THR B O 1
ATOM 1384 N N . ALA B 1 70 ? 13.344 -9.75 -11.234 1 95.75 70 ALA B N 1
ATOM 1385 C CA . ALA B 1 70 ? 13.93 -10.82 -12.039 1 95.7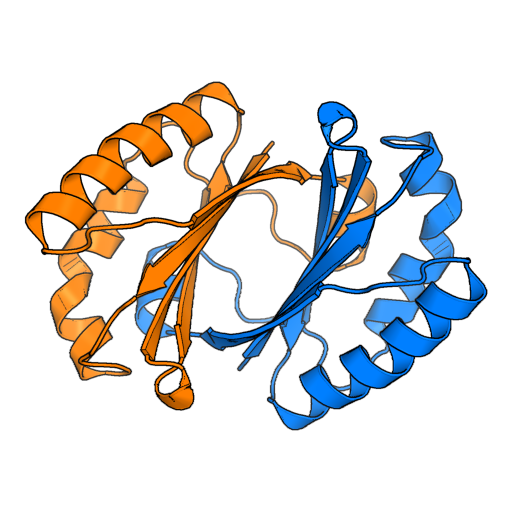5 70 ALA B CA 1
ATOM 1386 C C . ALA B 1 70 ? 13.016 -12.039 -12.094 1 95.75 70 ALA B C 1
ATOM 1388 O O . ALA B 1 70 ? 12.859 -12.656 -13.141 1 95.75 70 ALA B O 1
ATOM 1389 N N . ARG B 1 71 ? 12.438 -12.352 -10.961 1 95.06 71 ARG B N 1
ATOM 1390 C CA . ARG B 1 71 ? 11.516 -13.484 -10.883 1 95.06 71 ARG B CA 1
ATOM 1391 C C . ARG B 1 71 ? 10.281 -13.25 -11.758 1 95.06 71 ARG B C 1
ATOM 1393 O O . ARG B 1 71 ? 9.844 -14.148 -12.469 1 95.06 71 ARG B O 1
ATOM 1400 N N . LEU B 1 72 ? 9.711 -12.031 -11.711 1 95.81 72 LEU B N 1
ATOM 1401 C CA . LEU B 1 72 ? 8.531 -11.68 -12.484 1 95.81 72 LEU B CA 1
ATOM 1402 C C . LEU B 1 72 ? 8.828 -11.734 -13.984 1 95.81 72 LEU B C 1
ATOM 1404 O O . LEU B 1 72 ? 7.973 -12.141 -14.773 1 95.81 72 LEU B O 1
ATOM 1408 N N . LYS B 1 73 ? 9.984 -11.359 -14.359 1 94.19 73 LYS B N 1
ATOM 1409 C CA . LYS B 1 73 ? 10.398 -11.461 -15.758 1 94.19 73 LYS B CA 1
ATOM 1410 C C . LYS B 1 73 ? 10.383 -12.906 -16.234 1 94.19 73 LYS B C 1
ATOM 1412 O O . LYS B 1 73 ? 9.969 -13.188 -17.375 1 94.19 73 LYS B O 1
ATOM 1417 N N . ASN B 1 74 ? 10.836 -13.758 -15.398 1 92 74 ASN B N 1
ATOM 1418 C CA . ASN B 1 74 ? 10.836 -15.18 -15.727 1 92 74 ASN B CA 1
ATOM 1419 C C . ASN B 1 74 ? 9.414 -15.711 -15.883 1 92 74 ASN B C 1
ATOM 1421 O O . ASN B 1 74 ? 9.188 -16.703 -16.578 1 92 74 ASN B O 1
ATOM 1425 N N . PHE B 1 75 ? 8.484 -15.023 -15.25 1 89.31 75 PHE B N 1
ATOM 1426 C CA . PHE B 1 75 ? 7.074 -15.383 -15.367 1 89.31 75 PHE B CA 1
ATOM 1427 C C . PHE B 1 75 ? 6.434 -14.695 -16.562 1 89.31 75 PHE B C 1
ATOM 1429 O O . PHE B 1 75 ? 5.227 -14.82 -16.781 1 89.31 75 PHE B O 1
ATOM 1436 N N . GLY B 1 76 ? 7.234 -13.898 -17.328 1 91.75 76 GLY B N 1
ATOM 1437 C CA . GLY B 1 76 ? 6.727 -13.289 -18.531 1 91.75 76 GLY B CA 1
ATOM 1438 C C . GLY B 1 76 ? 6.266 -11.859 -18.328 1 91.75 76 GLY B C 1
ATOM 1439 O O . GLY B 1 76 ? 5.594 -11.289 -19.203 1 91.75 76 GLY B O 1
ATOM 1440 N N . VAL B 1 77 ? 6.504 -11.344 -17.141 1 93.44 77 VAL B N 1
ATOM 1441 C CA . VAL B 1 77 ? 6.188 -9.945 -16.875 1 93.44 77 VAL B CA 1
ATOM 1442 C C . VAL B 1 77 ? 7.293 -9.047 -17.422 1 93.44 77 VAL B C 1
ATOM 1444 O O . VAL B 1 77 ? 8.43 -9.078 -16.938 1 93.44 77 VAL B O 1
ATOM 1447 N N . ASP B 1 78 ? 6.992 -8.219 -18.328 1 90.25 78 ASP B N 1
ATOM 1448 C CA . ASP B 1 78 ? 8.008 -7.438 -19.016 1 90.25 78 ASP B CA 1
ATOM 1449 C C . ASP B 1 78 ? 8.266 -6.113 -18.312 1 90.25 78 ASP B C 1
ATOM 1451 O O . ASP B 1 78 ? 9.352 -5.539 -18.422 1 90.25 78 ASP B O 1
ATOM 1455 N N . HIS B 1 79 ? 7.195 -5.586 -17.688 1 95.69 79 HIS B N 1
ATOM 1456 C CA . HIS B 1 79 ? 7.336 -4.289 -17.031 1 95.69 79 HIS B CA 1
ATOM 1457 C C . HIS B 1 79 ? 6.754 -4.316 -15.625 1 95.69 79 HIS B C 1
ATOM 1459 O O . HIS B 1 79 ? 5.625 -4.762 -15.422 1 95.69 79 HIS B O 1
ATOM 1465 N N . VAL B 1 80 ? 7.543 -3.877 -14.672 1 97.19 80 VAL B N 1
ATOM 1466 C CA . VAL B 1 80 ? 7.141 -3.783 -13.273 1 97.19 80 VAL B CA 1
ATOM 1467 C C . VAL B 1 80 ? 7.137 -2.322 -12.836 1 97.19 80 VAL B C 1
ATOM 1469 O O . VAL B 1 80 ? 8.117 -1.602 -13.047 1 97.19 80 VAL B O 1
ATOM 1472 N N . GLU B 1 81 ? 6.062 -1.857 -12.383 1 97.62 81 GLU B N 1
ATOM 1473 C CA . GLU B 1 81 ? 5.996 -0.556 -11.727 1 97.62 81 GLU B CA 1
ATOM 1474 C C . GLU B 1 81 ? 6.246 -0.682 -10.227 1 97.62 81 GLU B C 1
ATOM 1476 O O . GLU B 1 81 ? 5.559 -1.439 -9.539 1 97.62 81 GLU B O 1
ATOM 1481 N N . ALA B 1 82 ? 7.25 0.085 -9.766 1 98 82 ALA B N 1
ATOM 1482 C CA . ALA B 1 82 ? 7.578 -0.026 -8.344 1 98 82 ALA B CA 1
ATOM 1483 C C . ALA B 1 82 ? 7.848 1.347 -7.738 1 98 82 ALA B C 1
ATOM 1485 O O . ALA B 1 82 ? 8.383 2.234 -8.406 1 98 82 ALA B O 1
ATOM 1486 N N . LYS B 1 83 ? 7.457 1.544 -6.508 1 97.62 83 LYS B N 1
ATOM 1487 C CA . LYS B 1 83 ? 7.781 2.719 -5.703 1 97.62 83 LYS B CA 1
ATOM 1488 C C . LYS B 1 83 ? 8.164 2.32 -4.277 1 97.62 83 LYS B C 1
ATOM 1490 O O . LYS B 1 83 ? 7.586 1.389 -3.715 1 97.62 83 LYS B O 1
ATOM 1495 N N . VAL B 1 84 ? 9.07 3.023 -3.715 1 98.44 84 VAL B N 1
ATOM 1496 C CA . VAL B 1 84 ? 9.469 2.857 -2.318 1 98.44 84 VAL B CA 1
ATOM 1497 C C . VAL B 1 84 ? 9.195 4.148 -1.548 1 98.44 84 VAL B C 1
ATOM 1499 O O . VAL B 1 84 ? 9.547 5.238 -2.002 1 98.44 84 VAL B O 1
ATOM 1502 N N . PHE B 1 85 ? 8.609 4.035 -0.385 1 98.69 85 PHE B N 1
ATOM 1503 C CA . PHE B 1 85 ? 8.258 5.191 0.432 1 98.69 85 PHE B CA 1
ATOM 1504 C C . PHE B 1 85 ? 8.797 5.039 1.848 1 98.69 85 PHE B C 1
ATOM 1506 O O . PHE B 1 85 ? 8.969 3.92 2.336 1 98.69 85 PHE B O 1
ATOM 1513 N N . ASP B 1 86 ? 9.031 6.203 2.473 1 98.56 86 ASP B N 1
ATOM 1514 C CA . ASP B 1 86 ? 9.117 6.223 3.93 1 98.56 86 ASP B CA 1
ATOM 1515 C C . ASP B 1 86 ? 7.738 6.039 4.559 1 98.56 86 ASP B C 1
ATOM 1517 O O . ASP B 1 86 ? 6.738 6.539 4.039 1 98.56 86 ASP B O 1
ATOM 1521 N N . VAL B 1 87 ? 7.723 5.363 5.648 1 98.69 87 VAL B N 1
ATOM 1522 C CA . VAL B 1 87 ? 6.496 5.238 6.426 1 98.69 87 VAL B CA 1
ATOM 1523 C C . VAL B 1 87 ? 6.488 6.273 7.551 1 98.69 87 VAL B C 1
ATOM 1525 O O . VAL B 1 87 ? 7.461 6.391 8.297 1 98.69 87 VAL B O 1
ATOM 1528 N N . ASN B 1 88 ? 5.473 7.125 7.586 1 98.62 88 ASN B N 1
ATOM 1529 C CA . ASN B 1 88 ? 5.266 7.945 8.773 1 98.62 88 ASN B CA 1
ATOM 1530 C C . ASN B 1 88 ? 4.676 7.133 9.922 1 98.62 88 ASN B C 1
ATOM 1532 O O . ASN B 1 88 ? 3.463 6.938 9.992 1 98.62 88 ASN B O 1
ATOM 1536 N N . GLU B 1 89 ? 5.543 6.652 10.773 1 98.19 89 GLU B N 1
ATOM 1537 C CA . GLU B 1 89 ? 5.164 5.648 11.773 1 98.19 89 GLU B CA 1
ATOM 1538 C C . GLU B 1 89 ? 4.172 6.219 12.781 1 98.19 89 GLU B C 1
ATOM 1540 O O . GLU B 1 89 ? 3.152 5.594 13.078 1 98.19 89 GLU B O 1
ATOM 1545 N N . PRO B 1 90 ? 4.383 7.418 13.305 1 98.31 90 PRO B N 1
ATOM 1546 C CA . PRO B 1 90 ? 3.432 7.934 14.289 1 98.31 90 PRO B CA 1
ATOM 1547 C C . PRO B 1 90 ? 2.014 8.047 13.734 1 98.31 90 PRO B C 1
ATOM 1549 O O . PRO B 1 90 ? 1.055 7.641 14.398 1 98.31 90 PRO B O 1
ATOM 1552 N N . LEU B 1 91 ? 1.829 8.555 12.578 1 98.69 91 LEU B N 1
ATOM 1553 C CA . LEU B 1 91 ? 0.501 8.688 11.992 1 98.69 91 LEU B CA 1
ATOM 1554 C C . LEU B 1 91 ? -0.094 7.324 11.664 1 98.69 91 LEU B C 1
ATOM 1556 O O . LEU B 1 91 ? -1.294 7.105 11.852 1 98.69 91 LEU B O 1
ATOM 1560 N N . SER B 1 92 ? 0.725 6.418 11.172 1 98.75 92 SER B N 1
ATOM 1561 C CA . SER B 1 92 ? 0.257 5.086 10.797 1 98.75 92 SER B CA 1
ATOM 1562 C C . SER B 1 92 ? -0.233 4.312 12.023 1 98.75 92 SER B C 1
ATOM 1564 O O . SER B 1 92 ? -1.189 3.541 11.93 1 98.75 92 SER B O 1
ATOM 1566 N N . VAL B 1 93 ? 0.461 4.484 13.133 1 97.75 93 VAL B N 1
ATOM 1567 C CA . VAL B 1 93 ? 0.051 3.842 14.375 1 97.75 93 VAL B CA 1
ATOM 1568 C C . VAL B 1 93 ? -1.319 4.363 14.797 1 97.75 93 VAL B C 1
ATOM 1570 O O . VAL B 1 93 ? -2.174 3.592 15.242 1 97.75 93 VAL B O 1
ATOM 1573 N N . ILE B 1 94 ? -1.555 5.641 14.648 1 98.31 94 ILE B N 1
ATOM 1574 C CA . ILE B 1 94 ? -2.859 6.215 14.953 1 98.31 94 ILE B CA 1
ATOM 1575 C C . ILE B 1 94 ? -3.938 5.52 14.125 1 98.31 94 ILE B C 1
ATOM 1577 O O . ILE B 1 94 ? -5.047 5.285 14.609 1 98.31 94 ILE B O 1
ATOM 1581 N N . ASN B 1 95 ? -3.568 5.172 12.883 1 98.56 95 ASN B N 1
ATOM 1582 C CA . ASN B 1 95 ? -4.551 4.617 11.961 1 98.56 95 ASN B CA 1
ATOM 1583 C C . ASN B 1 95 ? -4.453 3.094 11.891 1 98.56 95 ASN B C 1
ATOM 1585 O O . ASN B 1 95 ? -4.641 2.506 10.82 1 98.56 95 ASN B O 1
ATOM 1589 N N . ASN B 1 96 ? -4.012 2.457 12.875 1 97.44 96 ASN B N 1
ATOM 1590 C CA . ASN B 1 96 ? -4.152 1.035 13.18 1 97.44 96 ASN B CA 1
ATOM 1591 C C . ASN B 1 96 ? -3.301 0.179 12.242 1 97.44 96 ASN B C 1
ATOM 1593 O O . ASN B 1 96 ? -3.555 -1.017 12.086 1 97.44 96 ASN B O 1
ATOM 1597 N N . ALA B 1 97 ? -2.295 0.753 11.586 1 96.94 97 ALA B N 1
ATOM 1598 C CA . ALA B 1 97 ? -1.406 -0.069 10.773 1 96.94 97 ALA B CA 1
ATOM 1599 C C . ALA B 1 97 ? -0.487 -0.918 11.648 1 96.94 97 ALA B C 1
ATOM 1601 O O . ALA B 1 97 ? 0.072 -0.427 12.633 1 96.94 97 ALA B O 1
ATOM 1602 N N . LYS B 1 98 ? -0.379 -2.172 11.289 1 95.5 98 LYS B N 1
ATOM 1603 C CA . LYS B 1 98 ? 0.612 -3.031 11.93 1 95.5 98 LYS B CA 1
ATOM 1604 C C . LYS B 1 98 ? 2 -2.807 11.336 1 95.5 98 LYS B C 1
ATOM 1606 O O . LYS B 1 98 ? 2.232 -3.09 10.156 1 95.5 98 LYS B O 1
ATOM 1611 N N . LEU B 1 99 ? 2.887 -2.312 12.141 1 96.81 99 LEU B N 1
ATOM 1612 C CA . LEU B 1 99 ? 4.199 -1.964 11.609 1 96.81 99 LEU B CA 1
ATOM 1613 C C . LEU B 1 99 ? 5.262 -2.945 12.094 1 96.81 99 LEU B C 1
ATOM 1615 O O . LEU B 1 99 ? 6.457 -2.648 12.047 1 96.81 99 LEU B O 1
ATOM 1619 N N . THR B 1 100 ? 4.836 -3.998 12.68 1 88.75 100 THR B N 1
ATOM 1620 C CA . THR B 1 100 ? 5.719 -5.07 13.125 1 88.75 100 THR B CA 1
ATOM 1621 C C . THR B 1 100 ? 5.203 -6.43 12.656 1 88.75 100 THR B C 1
ATOM 1623 O O . THR B 1 100 ? 4.09 -6.527 12.133 1 88.75 100 THR B O 1
ATOM 1626 N N . LYS B 1 101 ? 5.996 -7.426 12.734 1 81.19 101 LYS B N 1
ATOM 1627 C CA . LYS B 1 101 ? 5.59 -8.781 12.367 1 81.19 101 LYS B CA 1
ATOM 1628 C C . LYS B 1 101 ? 4.617 -9.359 13.391 1 81.19 101 LYS B C 1
ATOM 1630 O O . LYS B 1 101 ? 4.801 -9.18 14.594 1 81.19 101 LYS B O 1
#

Foldseek 3Di:
DKKKWKKFAAQDDDDPVVCVVCVVVLVVQVPQAQWFDKDWDDDNPVRMTIIITAGNDPVSNVVVVVVVVVVVVVVVTDDMDMDMDDDPVVVVVVVVDDNGD/DKKKWKKFAAQDDDDPVVCVVCVVVLVVQVPQAQWFDKDWDDDNPVRMTIIITAGNDPVSNVVVVVVVVVVVVVVVTDDMDMDMDDDPVVVVVVVVDDNGD

Nearest PDB structures (foldseek):
  1wd6-assembly1_B  TM=9.977E-01  e=4.817E-14  Escherichia coli
  1n5v-assembly1_B  TM=6.590E-01  e=1.368E-03  Streptomyces coelicolor A3(2)
  6fxd-assembly1_A-2  TM=6.182E-01  e=1.791E-02  Pseudomonas fluorescens
  4oz5-assembly1_A  TM=6.407E-01  e=1.058E-01  Bacillus spizizenii ATCC 6633 = JCM 2499
  6m7y-assembly2_B  TM=5.280E-01  e=9.594E-01  Lactococcus lactis subsp. lactis

Radius of gyration: 16.18 Å; Cα contacts (8 Å, |Δi|>4): 393; chains: 2; bounding box: 36×45×34 Å

Sequence (202 aa):
MKLLQVHFKFNGPFGEEMSEQLKGLAESINREPGFLWKVWTESKENQEAGGIYLFESEETARAYLEMHTARLKNFGVDHVEAKVFDVNEPLSVINNAKLTKMKLLQVHFKFNGPFGEEMSEQLKGLAESINREPGFLWKVWTESKENQEAGGIYLFESEETARAYLEMHTARLKNFGVDHVEAKVFDVNEPLSVINNAKLTK

Solvent-accessible surface area (backbone atoms only — not comparable to full-atom values): 10552 Å² total; per-residue (Å²): 81,21,38,39,39,40,38,30,70,36,92,63,70,63,67,69,63,28,41,67,72,42,43,67,57,38,60,54,55,72,70,42,69,52,57,43,30,28,42,35,32,35,31,79,92,73,32,29,32,42,33,44,33,36,19,55,30,64,67,40,42,52,53,46,47,56,54,50,53,55,52,40,40,75,72,68,39,87,59,75,48,71,50,76,28,41,51,42,58,73,48,10,51,69,23,57,37,80,89,64,114,81,22,37,39,39,40,39,31,70,36,93,62,70,62,67,69,62,29,40,67,71,42,44,66,58,37,60,54,53,70,71,42,69,51,55,42,30,28,42,34,32,35,30,81,91,74,33,30,31,42,33,43,32,37,20,55,30,64,68,39,41,52,54,47,49,57,54,50,52,56,52,40,39,76,73,70,37,87,59,75,48,71,51,75,28,41,52,43,58,73,48,10,52,69,23,58,38,79,88,64,112

Secondary structure (DSSP, 8-state):
-EEEEEEEE-----HHHHHHHHHHHHHHHTTSTTEEEEEEEEETTTTEEEEEEEES-HHHHHHHHHHHHHHHHHTT---EEEEEEEE-HHHHHHTT-----/-EEEEEEEE-----HHHHHHHHHHHHHHHTTSTTEEEEEEEEETTTTEEEEEEEES-HHHHHHHHHHHHHHHHHTT---EEEEEEEE-HHHHHHTT-----

Organism: Naegleria gruberi (NCBI:txid5762)

InterPro domains:
  IPR011008 Dimeric alpha-beta barrel [SSF54909] (1-95)
  IPR014910 Putative monooxygenase YdhR [NF008333] (2-99)
  IPR014910 Putative monooxygenase YdhR [PF08803] (3-97)
  IPR014910 Putative monooxygenase YdhR [PTHR39169] (3-99)

pLDDT: mean 97.09, std 2.59, range [80.56, 98.88]